Protein AF-A0A6V8DMN1-F1 (afdb_monomer)

Mean predicted aligned error: 10.66 Å

Secondary structure (DSSP, 8-state):
------SHHHHHHHHHHHHHHHHHHHHHHHTS-TTTT-S-HHHHHHHHHHHHHHHHHHHHHHTT-GGGTTHHHHHHHHHHHHHHHHHHHHHHH-HHHHHHHHHHHHHHHHHHHHHHHHHHHH-------TTPPPPPPPPTTTTHHHHHHHHHHHHHHHHHHHHHHTS--HHHHHHHHHHHHHHHHHHHHHHHHHT-

Sequence (196 aa):
MRKTDNGAHNGSKTNAKWEQFQADHEKDSLNLTPIELIENKRHLIIALPASILPLLTGIALYSDLEVLEALPVIVCLMSPLMLIGALIAMVKLGSEFSNSFVIGTFLSLPISIWEYFNQAKNGCLSFGFPGSEGCPPDPPGYHLPRVAILCFQTLILFYAYFALVDQRNWRRMYGLLYAAYFSFFVYLLAYVTGLW

Solvent-accessible surface area (backbone atoms only — not comparable to full-atom values): 10718 Å² total; per-residue (Å²): 140,85,84,85,86,71,70,70,71,58,55,58,58,50,52,55,52,51,55,49,52,50,52,53,52,51,53,57,60,68,71,52,53,75,73,70,67,43,90,62,58,75,58,47,71,52,40,50,60,51,30,48,45,47,55,53,34,50,51,28,72,71,66,71,38,75,94,44,67,62,40,64,56,51,54,60,67,44,44,65,60,53,49,53,51,47,56,54,40,37,73,75,54,33,65,53,14,41,53,34,20,52,51,46,28,58,70,38,45,66,47,20,54,51,30,19,57,47,21,60,74,70,50,71,87,65,87,78,56,93,86,60,82,67,63,76,82,79,59,93,69,69,62,48,43,61,53,50,50,46,53,49,44,53,50,37,53,50,50,21,51,45,28,37,70,74,66,63,32,50,46,35,17,50,12,24,32,52,10,40,31,52,28,42,51,51,30,51,50,24,42,57,61,16,60,108

pLDDT: mean 82.15, std 13.84, range [41.62, 97.38]

Radius of gyration: 25.23 Å; Cα contacts (8 Å, |Δi|>4): 176; chains: 1; bounding box: 95×32×69 Å

Foldseek 3Di:
DDDDPPPPPVVVVVVVVVVVVVVVVVVVVLPDDLQNLDPDCVLVVPLVVLLVLLLVQLVCVVVVPPVCVCSLVVLVVCVVVLVVSLVVLCVVLHPLLVVLQVVLLVVLVVLLLVLLQLLLVQNDDDPPPPPDPDRDDGDPCSCVSSVVLSVSSVVLQVVLVCCSPPVSNPSNSSSSSSSSSNSSNSSSVSNVNSND

Structure (mmCIF, N/CA/C/O backbone):
data_AF-A0A6V8DMN1-F1
#
_entry.id   AF-A0A6V8DMN1-F1
#
loop_
_atom_site.group_PDB
_atom_site.id
_atom_site.type_symbol
_atom_site.label_atom_id
_atom_site.label_alt_id
_atom_site.label_comp_id
_atom_site.label_asym_id
_atom_site.label_entity_id
_atom_site.label_seq_id
_atom_site.pdbx_PDB_ins_code
_atom_site.Cartn_x
_atom_site.Cartn_y
_atom_site.Cartn_z
_atom_site.occupancy
_atom_site.B_iso_or_equiv
_atom_site.auth_seq_id
_atom_site.auth_comp_id
_atom_site.auth_asym_id
_atom_site.auth_atom_id
_atom_site.pdbx_PDB_model_num
ATOM 1 N N . MET A 1 1 ? -64.704 6.288 46.086 1.00 42.47 1 MET A N 1
ATOM 2 C CA . MET A 1 1 ? -63.697 5.662 45.200 1.00 42.47 1 MET A CA 1
ATOM 3 C C . MET A 1 1 ? -62.932 6.772 44.481 1.00 42.47 1 MET A C 1
ATOM 5 O O . MET A 1 1 ? -63.514 7.413 43.619 1.00 42.47 1 MET A O 1
ATOM 9 N N . ARG A 1 2 ? -61.685 7.074 44.876 1.00 41.62 2 ARG A N 1
ATOM 10 C CA . ARG A 1 2 ? -60.804 8.027 44.167 1.00 41.62 2 ARG A CA 1
ATOM 11 C C . ARG A 1 2 ? -59.822 7.219 43.318 1.00 41.62 2 ARG A C 1
ATOM 13 O O . ARG A 1 2 ? -59.046 6.452 43.879 1.00 41.62 2 ARG A O 1
ATOM 20 N N . LYS A 1 3 ? -59.901 7.361 41.993 1.00 46.31 3 LYS A N 1
ATOM 21 C CA . LYS A 1 3 ? -58.920 6.828 41.038 1.00 46.31 3 LYS A CA 1
ATOM 22 C C . LYS A 1 3 ? -57.679 7.724 41.039 1.00 46.31 3 LYS A C 1
ATOM 24 O O . LYS A 1 3 ? -57.793 8.944 41.050 1.00 46.31 3 LYS A O 1
ATOM 29 N N . THR A 1 4 ? -56.513 7.095 41.080 1.00 47.78 4 THR A N 1
ATOM 30 C CA . THR A 1 4 ? -55.185 7.708 41.007 1.00 47.78 4 THR A CA 1
ATOM 31 C C . THR A 1 4 ? -54.776 7.932 39.547 1.00 47.78 4 THR A C 1
ATOM 33 O O . THR A 1 4 ? -54.479 6.960 38.858 1.00 47.78 4 THR A O 1
ATOM 36 N N . ASP A 1 5 ? -54.684 9.193 39.112 1.00 48.69 5 ASP A N 1
ATOM 37 C CA . ASP A 1 5 ? -54.199 9.621 37.782 1.00 48.69 5 ASP A CA 1
ATOM 38 C C . ASP A 1 5 ? -52.716 10.055 37.810 1.00 48.69 5 ASP A C 1
ATOM 40 O O . ASP A 1 5 ? -52.316 11.043 37.202 1.00 48.69 5 ASP A O 1
ATOM 44 N N . ASN A 1 6 ? -51.857 9.322 38.526 1.00 49.53 6 ASN A N 1
ATOM 45 C CA . ASN A 1 6 ? -50.445 9.711 38.698 1.00 49.53 6 ASN A CA 1
ATOM 46 C C . ASN A 1 6 ? -49.462 8.990 37.750 1.00 49.53 6 ASN A C 1
ATOM 48 O O . ASN A 1 6 ? -48.258 9.219 37.831 1.00 49.53 6 ASN A O 1
ATOM 52 N N . GLY A 1 7 ? -49.941 8.129 36.844 1.00 49.41 7 GLY A N 1
ATOM 53 C CA . GLY A 1 7 ? -49.077 7.306 35.980 1.00 49.41 7 GLY A CA 1
ATOM 54 C C . GLY A 1 7 ? -48.527 8.012 34.732 1.00 49.41 7 GLY A C 1
ATOM 55 O O . GLY A 1 7 ? -47.398 7.751 34.327 1.00 49.41 7 GLY A O 1
ATOM 56 N N . ALA A 1 8 ? -49.285 8.932 34.128 1.00 49.88 8 ALA A N 1
ATOM 57 C CA . ALA A 1 8 ? -48.939 9.499 32.818 1.00 49.88 8 ALA A CA 1
ATOM 58 C C . ALA A 1 8 ? -47.890 10.627 32.879 1.00 49.88 8 ALA A C 1
ATOM 60 O O . ALA A 1 8 ? -47.146 10.844 31.924 1.00 49.88 8 ALA A O 1
ATOM 61 N N . HIS A 1 9 ? -47.782 11.337 34.008 1.00 48.50 9 HIS A N 1
ATOM 62 C CA . HIS A 1 9 ? -46.941 12.536 34.086 1.00 48.50 9 HIS A CA 1
ATOM 63 C C . HIS A 1 9 ? -45.442 12.232 34.293 1.00 48.50 9 HIS A C 1
ATOM 65 O O . HIS A 1 9 ? -44.592 13.035 33.905 1.00 48.50 9 HIS A O 1
ATOM 71 N N . ASN A 1 10 ? -45.102 11.057 34.838 1.00 51.31 10 ASN A N 1
ATOM 72 C CA . ASN A 1 10 ? -43.711 10.646 35.084 1.00 51.31 10 ASN A CA 1
ATOM 73 C C . ASN A 1 10 ? -43.008 10.043 33.851 1.00 51.31 10 ASN A C 1
ATOM 75 O O . ASN A 1 10 ? -41.785 10.152 33.744 1.00 51.31 10 ASN A O 1
ATOM 79 N N . GLY A 1 11 ? -43.750 9.464 32.899 1.00 54.34 11 GLY A N 1
ATOM 80 C CA . GLY A 1 11 ? -43.183 8.935 31.646 1.00 54.34 11 GLY A CA 1
ATOM 81 C C . GLY A 1 11 ? -42.696 10.033 30.690 1.00 54.34 11 GLY A C 1
ATOM 82 O O . GLY A 1 11 ? -41.649 9.910 30.066 1.00 54.34 11 GLY A O 1
ATOM 83 N N . SER A 1 12 ? -43.404 11.166 30.642 1.00 56.72 12 SER A N 1
ATOM 84 C CA . SER A 1 12 ? -43.030 12.308 29.792 1.00 56.72 12 SER A CA 1
ATOM 85 C C . SER A 1 12 ? -41.726 12.986 30.244 1.00 56.72 12 SER A C 1
ATOM 87 O O . SER A 1 12 ? -40.879 13.304 29.413 1.00 56.72 12 SER A O 1
ATOM 89 N N . LYS A 1 13 ? -41.515 13.154 31.558 1.00 59.16 13 LYS A N 1
ATOM 90 C CA . LYS A 1 13 ? -40.292 13.778 32.099 1.00 59.16 13 LYS A CA 1
ATOM 91 C C . LYS A 1 13 ? -39.054 12.891 31.985 1.00 59.16 13 LYS A C 1
ATOM 93 O O . LYS A 1 13 ? -37.946 13.407 31.880 1.00 59.16 13 LYS A O 1
ATOM 98 N N . THR A 1 14 ? -39.227 11.574 32.037 1.00 63.56 14 THR A N 1
ATOM 99 C CA . THR A 1 14 ? -38.116 10.627 31.888 1.00 63.56 14 THR A CA 1
ATOM 100 C C . THR A 1 14 ? -37.675 10.529 30.433 1.00 63.56 14 THR A C 1
ATOM 102 O O . THR A 1 14 ? -36.479 10.623 30.184 1.00 63.56 14 THR A O 1
ATOM 105 N N . ASN A 1 15 ? -38.608 10.475 29.477 1.00 67.44 15 ASN A N 1
ATOM 106 C CA . ASN A 1 15 ? -38.277 10.487 28.047 1.00 67.44 15 ASN A CA 1
ATOM 107 C C . ASN A 1 15 ? -37.589 11.788 27.612 1.00 67.44 15 ASN A C 1
ATOM 109 O O . ASN A 1 15 ? -36.537 11.723 26.990 1.00 67.44 15 ASN A O 1
ATOM 113 N N . ALA A 1 16 ? -38.088 12.952 28.040 1.00 71.94 16 ALA A N 1
ATOM 114 C CA . ALA A 1 16 ? -37.445 14.233 27.729 1.00 71.94 16 ALA A CA 1
ATOM 115 C C . ALA A 1 16 ? -36.015 14.328 28.296 1.00 71.94 16 ALA A C 1
ATOM 117 O O . ALA A 1 16 ? -35.120 14.879 27.664 1.00 71.94 16 ALA A O 1
ATOM 118 N N . LYS A 1 17 ? -35.771 13.748 29.479 1.00 77.38 17 LYS A N 1
ATOM 119 C CA . LYS A 1 17 ? -34.431 13.699 30.081 1.00 77.38 17 LYS A CA 1
ATOM 120 C C . LYS A 1 17 ? -33.486 12.762 29.318 1.00 77.38 17 LYS A C 1
ATOM 122 O O . LYS A 1 17 ? -32.301 13.064 29.224 1.00 77.38 17 LYS A O 1
ATOM 127 N N . TRP A 1 18 ? -33.993 11.651 28.783 1.00 70.00 18 TRP A N 1
ATOM 128 C CA . TRP A 1 18 ? -33.216 10.736 27.940 1.00 70.00 18 TRP A CA 1
ATOM 129 C C . TRP A 1 18 ? -32.886 11.344 26.577 1.00 70.00 18 TRP A C 1
ATOM 131 O O . TRP A 1 18 ? -31.739 11.255 26.151 1.00 70.00 18 TRP A O 1
ATOM 141 N N . GLU A 1 19 ? -33.847 12.007 25.938 1.00 78.19 19 GLU A N 1
ATOM 142 C CA . GLU A 1 19 ? -33.638 12.721 24.671 1.00 78.19 19 GLU A CA 1
ATOM 143 C C . GLU A 1 19 ? -32.621 13.853 24.834 1.00 78.19 19 GLU A C 1
ATOM 145 O O . GLU A 1 19 ? -31.726 14.016 24.009 1.00 78.19 19 GLU A O 1
ATOM 150 N N . GLN A 1 20 ? -32.695 14.593 25.941 1.00 76.38 20 GLN A N 1
ATOM 151 C CA . GLN A 1 20 ? -31.746 15.661 26.231 1.00 76.38 20 GLN A CA 1
ATOM 152 C C . GLN A 1 20 ? -30.347 15.122 26.557 1.00 76.38 20 GLN A C 1
ATOM 154 O O . GLN A 1 20 ? -29.359 15.666 26.080 1.00 76.38 20 GLN A O 1
ATOM 159 N N . PHE A 1 21 ? -30.249 13.998 27.275 1.00 74.19 21 PHE A N 1
ATOM 160 C CA . PHE A 1 21 ? -28.972 13.322 27.512 1.00 74.19 21 PHE A CA 1
ATOM 161 C C . PHE A 1 21 ? -28.344 12.792 26.215 1.00 74.19 21 PHE A C 1
ATOM 163 O O . PHE A 1 21 ? -27.132 12.881 26.050 1.00 74.19 21 PHE A O 1
ATOM 170 N N . GLN A 1 22 ? -29.151 12.273 25.282 1.00 76.12 22 GLN A N 1
ATOM 171 C CA . GLN A 1 22 ? -28.685 11.858 23.954 1.00 76.12 22 GLN A CA 1
ATOM 172 C C . GLN A 1 22 ? -28.208 13.051 23.124 1.00 76.12 22 GLN A C 1
ATOM 174 O O . GLN A 1 22 ? -27.121 12.982 22.557 1.00 76.12 22 GLN A O 1
ATOM 179 N N . ALA A 1 23 ? -28.967 14.149 23.109 1.00 71.44 23 ALA A N 1
ATOM 180 C CA . ALA A 1 23 ? -28.602 15.363 22.387 1.00 71.44 23 ALA A CA 1
ATOM 181 C C . ALA A 1 23 ? -27.314 15.996 22.933 1.00 71.44 23 ALA A C 1
ATOM 183 O O . ALA A 1 23 ? -26.457 16.405 22.153 1.00 71.44 23 ALA A O 1
ATOM 184 N N . ASP A 1 24 ? -27.141 16.036 24.256 1.00 68.56 24 ASP A N 1
ATOM 185 C CA . ASP A 1 24 ? -25.932 16.569 24.888 1.00 68.56 24 ASP A CA 1
ATOM 186 C C . ASP A 1 24 ? -24.715 15.666 24.610 1.00 68.56 24 ASP A C 1
ATOM 188 O O . ASP A 1 24 ? -23.653 16.169 24.244 1.00 68.56 24 ASP A O 1
ATOM 192 N N . HIS A 1 25 ? -24.875 14.336 24.655 1.00 64.88 25 HIS A N 1
ATOM 193 C CA . HIS A 1 25 ? -23.814 13.395 24.266 1.00 64.88 25 HIS A CA 1
ATOM 194 C C . HIS A 1 25 ? -23.437 13.499 22.783 1.00 64.88 25 HIS A C 1
ATOM 196 O O . HIS A 1 25 ? -22.262 13.391 22.429 1.00 64.88 25 HIS A O 1
ATOM 202 N N . GLU A 1 26 ? -24.422 13.692 21.908 1.00 65.44 26 GLU A N 1
ATOM 203 C CA . GLU A 1 26 ? -24.210 13.866 20.474 1.00 65.44 26 GLU A CA 1
ATOM 204 C C . GLU A 1 26 ? -23.456 15.173 20.197 1.00 65.44 26 GLU A C 1
ATOM 206 O O . GLU A 1 26 ? -22.491 15.178 19.430 1.00 65.44 26 GLU A O 1
ATOM 211 N N . LYS A 1 27 ? -23.812 16.253 20.901 1.00 60.03 27 LYS A N 1
ATOM 212 C CA . LYS A 1 27 ? -23.173 17.570 20.790 1.00 60.03 27 LYS A CA 1
ATOM 213 C C . LYS A 1 27 ? -21.738 17.579 21.315 1.00 60.03 27 LYS A C 1
ATOM 215 O O . LYS A 1 27 ? -20.861 18.127 20.648 1.00 60.03 27 LYS A O 1
ATOM 220 N N . ASP A 1 28 ? -21.484 16.924 22.446 1.00 59.47 28 ASP A N 1
ATOM 221 C CA . ASP A 1 28 ? -20.127 16.743 22.970 1.00 59.47 28 ASP A CA 1
ATOM 222 C C . ASP A 1 28 ? -19.290 15.896 22.014 1.00 59.47 28 ASP A C 1
ATOM 224 O O . ASP A 1 28 ? -18.152 16.243 21.708 1.00 59.47 28 ASP A O 1
ATOM 228 N N . SER A 1 29 ? -19.878 14.848 21.430 1.00 56.88 29 SER A N 1
ATOM 229 C CA . SER A 1 29 ? -19.203 14.053 20.410 1.00 56.88 29 SER A CA 1
ATOM 230 C C . SER A 1 29 ? -18.908 14.852 19.128 1.00 56.88 29 SER A C 1
ATOM 232 O O . SER A 1 29 ? -17.944 14.536 18.429 1.00 56.88 29 SER A O 1
ATOM 234 N N . LEU A 1 30 ? -19.697 15.879 18.791 1.00 60.91 30 LEU A N 1
ATOM 235 C CA . LEU A 1 30 ? -19.514 16.708 17.592 1.00 60.91 30 LEU A CA 1
ATOM 236 C C . LEU A 1 30 ? -18.303 17.647 17.674 1.00 60.91 30 LEU A C 1
ATOM 238 O O . LEU A 1 30 ? -17.745 17.997 16.638 1.00 60.91 30 LEU A O 1
ATOM 242 N N . ASN A 1 31 ? -17.888 18.014 18.887 1.00 62.97 31 ASN A N 1
ATOM 243 C CA . ASN A 1 31 ? -16.775 18.933 19.124 1.00 62.97 31 ASN A CA 1
ATOM 244 C C . ASN A 1 31 ? -15.418 18.234 19.298 1.00 62.97 31 ASN A C 1
ATOM 246 O O . ASN A 1 31 ? -14.400 18.919 19.405 1.00 62.97 31 ASN A O 1
ATOM 250 N N . LEU A 1 32 ? -15.379 16.896 19.326 1.00 63.31 32 LEU A N 1
ATOM 251 C CA . LEU A 1 32 ? -14.118 16.158 19.398 1.00 63.31 32 LEU A CA 1
ATOM 252 C C . LEU A 1 32 ? -13.344 16.278 18.085 1.00 63.31 32 LEU A C 1
ATOM 254 O O . LEU A 1 32 ? -13.874 16.070 16.992 1.00 63.31 32 LEU A O 1
ATOM 258 N N . THR A 1 33 ? -12.045 16.534 18.201 1.00 71.06 33 THR A N 1
ATOM 259 C CA . THR A 1 33 ? -11.138 16.458 17.057 1.00 71.06 33 THR A CA 1
ATOM 260 C C . THR A 1 33 ? -11.060 15.012 16.536 1.00 71.06 33 THR A C 1
ATOM 262 O O . THR A 1 33 ? -11.202 14.062 17.313 1.00 71.06 33 THR A O 1
ATOM 265 N N . PRO A 1 34 ? -10.770 14.782 15.239 1.00 65.62 34 PRO A N 1
ATOM 266 C CA . PRO A 1 34 ? -10.708 13.429 14.667 1.00 65.62 34 PRO A CA 1
ATOM 267 C C . PRO A 1 34 ? -9.752 12.476 15.406 1.00 65.62 34 PRO A C 1
ATOM 269 O O . PRO A 1 34 ? -9.952 11.265 15.419 1.00 65.62 34 PRO A O 1
ATOM 272 N N . ILE A 1 35 ? -8.717 13.022 16.052 1.00 67.12 35 ILE A N 1
ATOM 273 C CA . ILE A 1 35 ? -7.723 12.272 16.834 1.00 67.12 35 ILE A CA 1
ATOM 274 C C . ILE A 1 35 ? -8.289 11.816 18.189 1.00 67.12 35 ILE A C 1
ATOM 276 O O . ILE A 1 35 ? -7.878 10.781 18.719 1.00 67.12 35 ILE A O 1
ATOM 280 N N . GLU A 1 36 ? -9.220 12.570 18.769 1.00 71.44 36 GLU A N 1
ATOM 281 C CA . GLU A 1 36 ? -9.871 12.236 20.040 1.00 71.44 36 GLU A CA 1
ATOM 282 C C . GLU A 1 36 ? -10.935 11.152 19.874 1.00 71.44 36 GLU A C 1
ATOM 284 O O . GLU A 1 36 ? -11.216 10.426 20.823 1.00 71.44 36 GLU A O 1
ATOM 289 N N . LEU A 1 37 ? -11.443 10.969 18.653 1.00 67.19 37 LEU A N 1
ATOM 290 C CA . LEU A 1 37 ? -12.353 9.881 18.299 1.00 67.19 37 LEU A CA 1
ATOM 291 C C . LEU A 1 37 ? -11.706 8.483 18.355 1.00 67.19 37 LEU A C 1
ATOM 293 O O . LEU A 1 37 ? -12.397 7.465 18.293 1.00 67.19 37 LEU A O 1
ATOM 297 N N . ILE A 1 38 ? -10.374 8.418 18.427 1.00 72.31 38 ILE A N 1
ATOM 298 C CA . ILE A 1 38 ? -9.608 7.173 18.366 1.00 72.31 38 ILE A CA 1
ATOM 299 C C . ILE A 1 38 ? -9.406 6.633 19.781 1.00 72.31 38 ILE A C 1
ATOM 301 O O . ILE A 1 38 ? -8.538 7.091 20.526 1.00 72.31 38 ILE A O 1
ATOM 305 N N . GLU A 1 39 ? -10.161 5.587 20.114 1.00 69.50 39 GLU A N 1
ATOM 306 C CA . GLU A 1 39 ? -10.117 4.937 21.429 1.00 69.50 39 GLU A CA 1
ATOM 307 C C . GLU A 1 39 ? -8.732 4.336 21.738 1.00 69.50 39 GLU A C 1
ATOM 309 O O . GLU A 1 39 ? -8.243 4.393 22.864 1.00 69.50 39 GLU A O 1
ATOM 314 N N . ASN A 1 40 ? -8.042 3.803 20.722 1.00 70.56 40 ASN A N 1
ATOM 315 C CA . ASN A 1 40 ? -6.751 3.140 20.895 1.00 70.56 40 ASN A CA 1
ATOM 316 C C . ASN A 1 40 ? -5.644 3.785 20.053 1.00 70.56 40 ASN A C 1
ATOM 318 O O . ASN A 1 40 ? -5.292 3.298 18.978 1.00 70.56 40 ASN A O 1
ATOM 322 N N . LYS A 1 41 ? -5.059 4.872 20.566 1.00 77.25 41 LYS A N 1
ATOM 323 C CA . LYS A 1 41 ? -4.012 5.658 19.883 1.00 77.25 41 LYS A CA 1
ATOM 324 C C . LYS A 1 41 ? -2.715 4.879 19.611 1.00 77.25 41 LYS A C 1
ATOM 326 O O . LYS A 1 41 ? -1.980 5.227 18.694 1.00 77.25 41 LYS A O 1
ATOM 331 N N . ARG A 1 42 ? -2.430 3.798 20.356 1.00 71.25 42 ARG A N 1
ATOM 332 C CA . ARG A 1 42 ? -1.201 2.995 20.173 1.00 71.25 42 ARG A CA 1
ATOM 333 C C . ARG A 1 42 ? -1.112 2.346 18.793 1.00 71.25 42 ARG A C 1
ATOM 335 O O . ARG A 1 42 ? -0.025 2.273 18.235 1.00 71.25 42 ARG A O 1
ATOM 342 N N . HIS A 1 43 ? -2.238 1.894 18.243 1.00 68.25 43 HIS A N 1
ATOM 343 C CA . HIS A 1 43 ? -2.249 1.251 16.927 1.00 68.25 43 HIS A CA 1
ATOM 344 C C . HIS A 1 43 ? -2.079 2.282 15.801 1.00 68.25 43 HIS A C 1
ATOM 346 O O . HIS A 1 43 ? -1.517 1.952 14.762 1.00 68.25 43 HIS A O 1
ATOM 352 N N . LEU A 1 44 ? -2.476 3.541 16.029 1.00 75.38 44 LEU A N 1
ATOM 353 C CA . LEU A 1 44 ? -2.327 4.649 15.079 1.00 75.38 44 LEU A CA 1
ATOM 354 C C . LEU A 1 44 ? -0.867 5.018 14.852 1.00 75.38 44 LEU A C 1
ATOM 356 O O . LEU A 1 44 ? -0.467 5.239 13.715 1.00 75.38 44 LEU A O 1
ATOM 360 N N . ILE A 1 45 ? -0.076 5.039 15.928 1.00 75.94 45 ILE A N 1
ATOM 361 C CA . ILE A 1 45 ? 1.348 5.401 15.888 1.00 75.94 45 ILE A CA 1
ATOM 362 C C . ILE A 1 45 ? 2.130 4.470 14.954 1.00 75.94 45 ILE A C 1
ATOM 364 O O . ILE A 1 45 ? 3.100 4.898 14.343 1.00 75.94 45 ILE A O 1
ATOM 368 N N . ILE A 1 46 ? 1.699 3.214 14.822 1.00 75.62 46 ILE A N 1
ATOM 369 C CA . ILE A 1 46 ? 2.353 2.227 13.958 1.00 75.62 46 ILE A CA 1
ATOM 370 C C . ILE A 1 46 ? 1.674 2.176 12.587 1.00 75.62 46 ILE A C 1
ATOM 372 O O . ILE A 1 46 ? 2.354 2.239 11.568 1.00 75.62 46 ILE A O 1
ATOM 376 N N . ALA A 1 47 ? 0.341 2.103 12.545 1.00 78.00 47 ALA A N 1
ATOM 377 C CA . ALA A 1 47 ? -0.396 1.915 11.298 1.00 78.00 47 ALA A CA 1
ATOM 378 C C . ALA A 1 47 ? -0.301 3.124 10.361 1.00 78.00 47 ALA A C 1
ATOM 380 O O . ALA A 1 47 ? -0.215 2.938 9.151 1.00 78.00 47 ALA A O 1
ATOM 381 N N . LEU A 1 48 ? -0.290 4.351 10.892 1.00 83.06 48 LEU A N 1
ATOM 382 C CA . LEU A 1 48 ? -0.286 5.553 10.061 1.00 83.06 48 LEU A CA 1
ATOM 383 C C . LEU A 1 48 ? 1.056 5.738 9.325 1.00 83.06 48 LEU A C 1
ATOM 385 O O . LEU A 1 48 ? 1.026 5.769 8.093 1.00 83.06 48 LEU A O 1
ATOM 389 N N . PRO A 1 49 ? 2.234 5.758 9.988 1.00 82.19 49 PRO A N 1
ATOM 390 C CA . PRO A 1 49 ? 3.508 5.839 9.270 1.00 82.19 49 PRO A CA 1
ATOM 391 C C . PRO A 1 49 ? 3.726 4.633 8.358 1.00 82.19 49 PRO A C 1
ATOM 393 O O . PRO A 1 49 ? 4.175 4.797 7.226 1.00 82.19 49 PRO A O 1
ATOM 396 N N . ALA A 1 50 ? 3.339 3.434 8.814 1.00 81.50 50 ALA A N 1
ATOM 397 C CA . ALA A 1 50 ? 3.437 2.232 7.999 1.00 81.50 50 ALA A CA 1
ATOM 398 C C . ALA A 1 50 ? 2.565 2.313 6.742 1.00 81.50 50 ALA A C 1
ATOM 400 O O . ALA A 1 50 ? 2.982 1.809 5.718 1.00 81.50 50 ALA A O 1
ATOM 401 N N . SER A 1 51 ? 1.400 2.965 6.774 1.00 83.50 51 SER A N 1
ATOM 402 C CA . SER A 1 51 ? 0.543 3.136 5.589 1.00 83.50 51 SER A CA 1
ATOM 403 C C . SER A 1 51 ? 1.016 4.236 4.627 1.00 83.50 51 SER A C 1
ATOM 405 O O . SER A 1 51 ? 0.780 4.138 3.426 1.00 83.50 51 SER A O 1
ATOM 407 N N . ILE A 1 52 ? 1.733 5.251 5.125 1.00 88.94 52 ILE A N 1
ATOM 408 C CA . ILE A 1 52 ? 2.334 6.317 4.303 1.00 88.94 52 ILE A CA 1
ATOM 409 C C . ILE A 1 52 ? 3.596 5.814 3.592 1.00 88.94 52 ILE A C 1
ATOM 411 O O . ILE A 1 52 ? 3.865 6.208 2.458 1.00 88.94 52 ILE A O 1
ATOM 415 N N . LEU A 1 53 ? 4.352 4.921 4.233 1.00 90.38 53 LEU A N 1
ATOM 416 C CA . LEU A 1 53 ? 5.572 4.337 3.681 1.00 90.38 53 LEU A CA 1
ATOM 417 C C . LEU A 1 53 ? 5.374 3.738 2.263 1.00 90.38 53 LEU A C 1
ATOM 419 O O . LEU A 1 53 ? 6.107 4.150 1.373 1.00 90.38 53 LEU A O 1
ATOM 423 N N . PRO A 1 54 ? 4.372 2.876 1.989 1.00 88.62 54 PRO A N 1
ATOM 424 C CA . PRO A 1 54 ? 3.974 2.437 0.651 1.00 88.62 54 PRO A CA 1
ATOM 425 C C . PRO A 1 54 ? 3.841 3.538 -0.399 1.00 88.62 54 PRO A C 1
ATOM 427 O O . PRO A 1 54 ? 4.297 3.374 -1.527 1.00 88.62 54 PRO A O 1
ATOM 430 N N . LEU A 1 55 ? 3.215 4.661 -0.037 1.00 90.38 55 LEU A N 1
ATOM 431 C CA . LEU A 1 55 ? 3.011 5.780 -0.950 1.00 90.38 55 LEU A CA 1
ATOM 432 C C . LEU A 1 55 ? 4.353 6.429 -1.304 1.00 90.38 55 LEU A C 1
ATOM 434 O O . LEU A 1 55 ? 4.629 6.669 -2.477 1.00 90.38 55 LEU A O 1
ATOM 438 N N . LEU A 1 56 ? 5.207 6.653 -0.300 1.00 89.94 56 LEU A N 1
ATOM 439 C CA . LEU A 1 56 ? 6.560 7.173 -0.507 1.00 89.94 56 LEU A CA 1
ATOM 440 C C . LEU A 1 56 ? 7.400 6.218 -1.359 1.00 89.94 56 LEU A C 1
ATOM 442 O O . LEU A 1 56 ? 8.084 6.668 -2.273 1.00 89.94 56 LEU A O 1
ATOM 446 N N . THR A 1 57 ? 7.302 4.909 -1.113 1.00 87.88 57 THR A N 1
ATOM 447 C CA . THR A 1 57 ? 7.996 3.890 -1.906 1.00 87.88 57 THR A CA 1
ATOM 448 C C . THR A 1 57 ? 7.516 3.889 -3.353 1.00 87.88 57 THR A C 1
ATOM 450 O O . THR A 1 57 ? 8.334 3.840 -4.264 1.00 87.88 57 THR A O 1
ATOM 453 N N . GLY A 1 58 ? 6.206 3.985 -3.595 1.00 85.81 58 GLY A N 1
ATOM 454 C CA . GLY A 1 58 ? 5.665 4.061 -4.952 1.00 85.81 58 GLY A CA 1
ATOM 455 C C . GLY A 1 58 ? 6.128 5.312 -5.708 1.00 85.81 58 GLY A C 1
ATOM 456 O O . GLY A 1 58 ? 6.450 5.222 -6.889 1.00 85.81 58 GLY A O 1
ATOM 457 N N . ILE A 1 59 ? 6.208 6.464 -5.029 1.00 86.88 59 ILE A N 1
ATOM 458 C CA . ILE A 1 59 ? 6.728 7.711 -5.614 1.00 86.88 59 ILE A CA 1
ATOM 459 C C . ILE A 1 59 ? 8.221 7.570 -5.921 1.00 86.88 59 ILE A C 1
ATOM 461 O O . ILE A 1 59 ? 8.658 7.946 -7.004 1.00 86.88 59 ILE A O 1
ATOM 465 N N . ALA A 1 60 ? 8.996 6.995 -4.999 1.00 86.12 60 ALA A N 1
ATOM 466 C CA . ALA A 1 60 ? 10.421 6.749 -5.196 1.00 86.12 60 ALA A CA 1
ATOM 467 C C . ALA A 1 60 ? 10.688 5.842 -6.406 1.00 86.12 60 ALA A C 1
ATOM 469 O O . ALA A 1 60 ? 11.534 6.173 -7.228 1.00 86.12 60 ALA A O 1
ATOM 470 N N . LEU A 1 61 ? 9.915 4.756 -6.544 1.00 81.50 61 LEU A N 1
ATOM 471 C CA . LEU A 1 61 ? 9.982 3.842 -7.689 1.00 81.50 61 LEU A CA 1
ATOM 472 C C . LEU A 1 61 ? 9.534 4.492 -9.003 1.00 81.50 61 LEU A C 1
ATOM 474 O O . LEU A 1 61 ? 9.887 4.006 -10.068 1.00 81.50 61 LEU A O 1
ATOM 478 N N . TYR A 1 62 ? 8.691 5.523 -8.968 1.00 82.88 62 TYR A N 1
ATOM 479 C CA . TYR A 1 62 ? 8.265 6.228 -10.178 1.00 82.88 62 TYR A CA 1
ATOM 480 C C . TYR A 1 62 ? 9.290 7.274 -10.632 1.00 82.88 62 TYR A C 1
ATOM 482 O O . TYR A 1 62 ? 9.482 7.457 -11.827 1.00 82.88 62 TYR A O 1
ATOM 490 N N . SER A 1 63 ? 9.920 7.963 -9.682 1.00 79.31 63 SER A N 1
ATOM 491 C CA . SER A 1 63 ? 10.819 9.089 -9.952 1.00 79.31 63 SER A CA 1
ATOM 492 C C . SER A 1 63 ? 12.303 8.710 -10.019 1.00 79.31 63 SER A C 1
ATOM 494 O O . SER A 1 63 ? 13.127 9.620 -10.069 1.00 79.31 63 SER A O 1
ATOM 496 N N . ASP A 1 64 ? 12.642 7.417 -9.946 1.00 71.62 64 ASP A N 1
ATOM 497 C CA . ASP A 1 64 ? 14.018 6.891 -9.906 1.00 71.62 64 ASP A CA 1
ATOM 498 C C . ASP A 1 64 ? 14.928 7.659 -8.926 1.00 71.62 64 ASP A C 1
ATOM 500 O O . ASP A 1 64 ? 16.065 8.030 -9.213 1.00 71.62 64 ASP A O 1
ATOM 504 N N . LEU A 1 65 ? 14.391 7.955 -7.738 1.00 75.12 65 LEU A N 1
ATOM 505 C CA . LEU A 1 65 ? 15.110 8.701 -6.707 1.00 75.12 65 LEU A CA 1
ATOM 506 C C . LEU A 1 65 ? 16.097 7.779 -5.980 1.00 75.12 65 LEU A C 1
ATOM 508 O O . LEU A 1 65 ? 15.706 7.078 -5.045 1.00 75.12 65 LEU A O 1
ATOM 512 N N . GLU A 1 66 ? 17.381 7.862 -6.338 1.00 72.06 66 GLU A N 1
ATOM 513 C CA . GLU A 1 66 ? 18.487 7.087 -5.732 1.00 72.06 66 GLU A CA 1
ATOM 514 C C . GLU A 1 66 ? 18.502 7.158 -4.188 1.00 72.06 66 GLU A C 1
ATOM 516 O O . GLU A 1 66 ? 18.760 6.180 -3.489 1.00 72.06 66 GLU A O 1
ATOM 521 N N . VAL A 1 67 ? 18.138 8.311 -3.612 1.00 67.06 67 VAL A N 1
ATOM 522 C CA . VAL A 1 67 ? 18.114 8.540 -2.149 1.00 67.06 67 VAL A CA 1
ATOM 523 C C . VAL A 1 67 ? 17.090 7.646 -1.423 1.00 67.06 67 VAL A C 1
ATOM 525 O O . VAL A 1 67 ? 17.163 7.467 -0.207 1.00 67.06 67 VAL A O 1
ATOM 528 N N . LEU A 1 68 ? 16.120 7.082 -2.146 1.00 72.25 68 LEU A N 1
ATOM 529 C CA . LEU A 1 68 ? 14.995 6.321 -1.600 1.00 72.25 68 LEU A CA 1
ATOM 530 C C . LEU A 1 68 ? 15.022 4.835 -2.004 1.00 72.25 68 LEU A C 1
ATOM 532 O O . LEU A 1 68 ? 14.065 4.113 -1.719 1.00 72.25 68 LEU A O 1
ATOM 536 N N . GLU A 1 69 ? 16.131 4.346 -2.572 1.00 73.06 69 GLU A N 1
ATOM 537 C CA . GLU A 1 69 ? 16.324 2.937 -2.964 1.00 73.06 69 GLU A CA 1
ATOM 538 C C . GLU A 1 69 ? 16.150 1.938 -1.811 1.00 73.06 69 GLU A C 1
ATOM 540 O O . GLU A 1 69 ? 15.784 0.783 -2.023 1.00 73.06 69 GLU A O 1
ATOM 545 N N . ALA A 1 70 ? 16.362 2.372 -0.565 1.00 82.81 70 ALA A N 1
ATOM 546 C CA . ALA A 1 70 ? 16.172 1.528 0.612 1.00 82.81 70 ALA A CA 1
ATOM 547 C C . ALA A 1 70 ? 14.691 1.333 1.000 1.00 82.81 70 ALA A C 1
ATOM 549 O O . ALA A 1 70 ? 14.374 0.412 1.758 1.00 82.81 70 ALA A O 1
ATOM 550 N N . LEU A 1 71 ? 13.763 2.169 0.512 1.00 87.81 71 LEU A N 1
ATOM 551 C CA . LEU A 1 71 ? 12.357 2.123 0.931 1.00 87.81 71 LEU A CA 1
ATOM 552 C C . LEU A 1 71 ? 11.654 0.782 0.647 1.00 87.81 71 LEU A C 1
ATOM 554 O O . LEU A 1 71 ? 10.974 0.289 1.553 1.00 87.81 71 LEU A O 1
ATOM 558 N N . PRO A 1 72 ? 11.807 0.143 -0.532 1.00 87.12 72 PRO A N 1
ATOM 559 C CA . PRO A 1 72 ? 11.253 -1.188 -0.779 1.00 87.12 72 PRO A CA 1
ATOM 560 C C . PRO A 1 72 ? 11.721 -2.228 0.244 1.00 87.12 72 PRO A C 1
ATOM 562 O O . PRO A 1 72 ? 10.923 -3.029 0.730 1.00 87.12 72 PRO A O 1
ATOM 565 N N . VAL A 1 73 ? 12.999 -2.178 0.636 1.00 87.75 73 VAL A N 1
ATOM 566 C CA . VAL A 1 73 ? 13.570 -3.086 1.641 1.00 87.75 73 VAL A CA 1
ATOM 567 C C . VAL A 1 73 ? 12.935 -2.841 3.009 1.00 87.75 73 VAL A C 1
ATOM 569 O O . VAL A 1 73 ? 12.548 -3.794 3.684 1.00 87.75 73 VAL A O 1
ATOM 572 N N . ILE A 1 74 ? 12.759 -1.577 3.4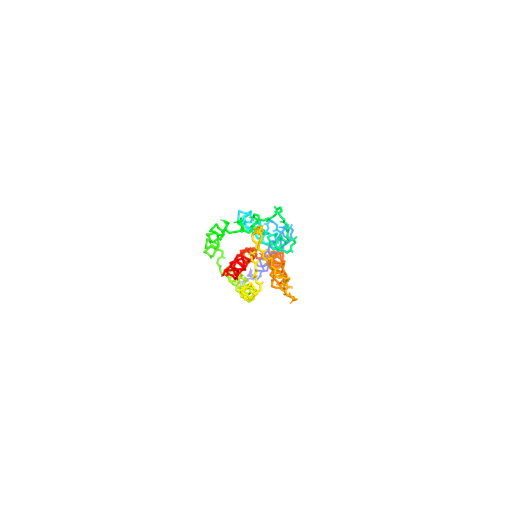03 1.00 90.25 74 ILE A N 1
ATOM 573 C CA . ILE A 1 74 ? 12.095 -1.216 4.665 1.00 90.25 74 ILE A CA 1
ATOM 574 C C . ILE A 1 74 ? 10.647 -1.720 4.673 1.00 90.25 74 ILE A C 1
ATOM 576 O O . ILE A 1 74 ? 10.213 -2.298 5.672 1.00 90.25 74 ILE A O 1
ATOM 580 N N . VAL A 1 75 ? 9.913 -1.579 3.561 1.00 90.62 75 VAL A N 1
ATOM 581 C CA . VAL A 1 75 ? 8.563 -2.150 3.426 1.00 90.62 75 VAL A CA 1
ATOM 582 C C . VAL A 1 75 ? 8.604 -3.658 3.663 1.00 90.62 75 VAL A C 1
ATOM 584 O O . VAL A 1 75 ? 7.847 -4.143 4.497 1.00 90.62 75 VAL A O 1
ATOM 587 N N . CYS A 1 76 ? 9.508 -4.401 3.025 1.00 90.69 76 CYS A N 1
ATOM 588 C CA . CYS A 1 76 ? 9.628 -5.846 3.240 1.00 90.69 76 CYS A CA 1
ATOM 589 C C . CYS A 1 76 ? 9.951 -6.209 4.699 1.00 90.69 76 CYS A C 1
ATOM 591 O O . CYS A 1 76 ? 9.332 -7.119 5.253 1.00 90.69 76 CYS A O 1
ATOM 593 N N . LEU A 1 77 ? 10.866 -5.483 5.348 1.00 91.25 77 LEU A N 1
ATOM 594 C CA . LEU A 1 77 ? 11.257 -5.724 6.743 1.00 91.25 77 LEU A CA 1
ATOM 595 C C . LEU A 1 77 ? 10.130 -5.439 7.742 1.00 91.25 77 LEU A C 1
ATOM 597 O O . LEU A 1 77 ? 10.033 -6.113 8.766 1.00 91.25 77 LEU A O 1
ATOM 601 N N . MET A 1 78 ? 9.257 -4.472 7.454 1.00 90.44 78 MET A N 1
ATOM 602 C CA . MET A 1 78 ? 8.090 -4.180 8.292 1.00 90.44 78 MET A CA 1
ATOM 603 C C . MET A 1 78 ? 6.957 -5.206 8.124 1.00 90.44 78 MET A C 1
ATOM 605 O O . MET A 1 78 ? 6.060 -5.263 8.970 1.00 90.44 78 MET A O 1
ATOM 609 N N . SER A 1 79 ? 6.995 -6.042 7.080 1.00 91.38 79 SER A N 1
ATOM 610 C CA . SER A 1 79 ? 5.874 -6.923 6.729 1.00 91.38 79 SER A CA 1
ATOM 611 C C . SER A 1 79 ? 5.507 -7.937 7.818 1.00 91.38 79 SER A C 1
ATOM 613 O O . SER A 1 79 ? 4.310 -8.081 8.083 1.00 91.38 79 SER A O 1
ATOM 615 N N . PRO A 1 80 ? 6.453 -8.563 8.557 1.00 91.56 80 PRO A N 1
ATOM 616 C CA . PRO A 1 80 ? 6.094 -9.483 9.633 1.00 91.56 80 PRO A CA 1
ATOM 617 C C . PRO A 1 80 ? 5.409 -8.758 10.796 1.00 91.56 80 PRO A C 1
ATOM 619 O O . PRO A 1 80 ? 4.448 -9.271 11.369 1.00 91.56 80 PRO A O 1
ATOM 622 N N . LEU A 1 81 ? 5.858 -7.539 11.122 1.00 90.62 81 LEU A N 1
ATOM 623 C CA . LEU A 1 81 ? 5.253 -6.719 12.175 1.00 90.62 81 LEU A CA 1
ATOM 624 C C . LEU A 1 81 ? 3.827 -6.310 11.801 1.00 90.62 81 LEU A C 1
ATOM 626 O O . LEU A 1 81 ? 2.918 -6.420 12.624 1.00 90.62 81 LEU A O 1
ATOM 630 N N . MET A 1 82 ? 3.619 -5.895 10.551 1.00 91.56 82 MET A N 1
ATOM 631 C CA . MET A 1 82 ? 2.297 -5.539 10.039 1.00 91.56 82 MET A CA 1
ATOM 632 C C . MET A 1 82 ? 1.369 -6.752 9.956 1.00 91.56 82 MET A C 1
ATOM 634 O O . MET A 1 82 ? 0.182 -6.624 10.241 1.00 91.56 82 MET A O 1
ATOM 638 N N . LEU A 1 83 ? 1.888 -7.944 9.652 1.00 92.75 83 LEU A N 1
ATOM 639 C CA . LEU A 1 83 ? 1.103 -9.179 9.661 1.00 92.75 83 LEU A CA 1
ATOM 640 C C . LEU A 1 83 ? 0.643 -9.553 11.067 1.00 92.75 83 LEU A C 1
ATOM 642 O O . LEU A 1 83 ? -0.546 -9.779 11.281 1.00 92.75 83 LEU A O 1
ATOM 646 N N . ILE A 1 84 ? 1.555 -9.556 12.040 1.00 91.88 84 ILE A N 1
ATOM 647 C CA . ILE A 1 84 ? 1.210 -9.819 13.443 1.00 91.88 84 ILE A CA 1
ATOM 648 C C . ILE A 1 84 ? 0.201 -8.774 13.941 1.00 91.88 84 ILE A C 1
ATOM 650 O O . ILE A 1 84 ? -0.801 -9.128 14.565 1.00 91.88 84 ILE A O 1
ATOM 654 N N . GLY A 1 85 ? 0.426 -7.496 13.620 1.00 90.19 85 GLY A N 1
ATOM 655 C CA . GLY A 1 85 ? -0.487 -6.403 13.943 1.00 90.19 85 GLY A CA 1
ATOM 656 C C . GLY A 1 85 ? -1.883 -6.607 13.352 1.00 90.19 85 GLY A C 1
ATOM 657 O O . GLY A 1 85 ? -2.870 -6.487 14.078 1.00 90.19 85 GLY A O 1
ATOM 658 N N . ALA A 1 86 ? -1.970 -6.993 12.076 1.00 91.25 86 A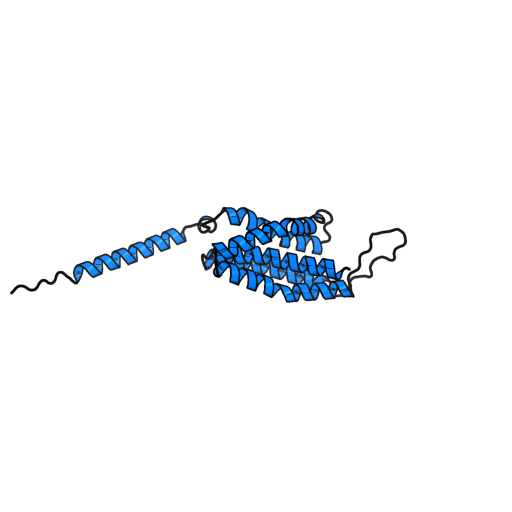LA A N 1
ATOM 659 C CA . ALA A 1 86 ? -3.231 -7.271 11.398 1.00 91.25 86 ALA A CA 1
ATOM 660 C C . ALA A 1 86 ? -3.974 -8.448 12.041 1.00 91.25 86 ALA A C 1
ATOM 662 O O . ALA A 1 86 ? -5.167 -8.338 12.298 1.00 91.25 86 ALA A O 1
ATOM 663 N N . LEU A 1 87 ? -3.284 -9.546 12.366 1.00 92.75 87 LEU A N 1
ATOM 664 C CA . LEU A 1 87 ? -3.896 -10.712 13.016 1.00 92.75 87 LEU A CA 1
ATOM 665 C C . LEU A 1 87 ? -4.465 -10.361 14.398 1.00 92.75 87 LEU A C 1
ATOM 667 O O . LEU A 1 87 ? -5.609 -10.696 14.707 1.00 92.75 87 LEU A O 1
ATOM 671 N N . ILE A 1 88 ? -3.701 -9.629 15.216 1.00 91.19 88 ILE A N 1
ATOM 672 C CA . ILE A 1 88 ? -4.174 -9.146 16.523 1.00 91.19 88 ILE A CA 1
ATOM 673 C C . ILE A 1 88 ? -5.378 -8.210 16.343 1.00 91.19 88 ILE A C 1
ATOM 675 O O . ILE A 1 88 ? -6.346 -8.289 17.103 1.00 91.19 88 ILE A O 1
ATOM 679 N N . ALA A 1 89 ? -5.329 -7.331 15.341 1.00 88.38 89 ALA A N 1
ATOM 680 C CA . ALA A 1 89 ? -6.394 -6.392 15.020 1.00 88.38 89 ALA A CA 1
ATOM 681 C C . ALA A 1 89 ? -7.673 -7.096 14.540 1.00 88.38 89 ALA A C 1
ATOM 683 O O . ALA A 1 89 ? -8.751 -6.713 14.984 1.00 88.38 89 ALA A O 1
ATOM 684 N N . MET A 1 90 ? -7.583 -8.161 13.736 1.00 91.69 90 MET A N 1
ATOM 685 C CA . MET A 1 90 ? -8.748 -8.962 13.326 1.00 91.69 90 MET A CA 1
ATOM 686 C C . MET A 1 90 ? -9.477 -9.547 14.537 1.00 91.69 90 MET A C 1
ATOM 688 O O . MET A 1 90 ? -10.698 -9.439 14.634 1.00 91.69 90 MET A O 1
ATOM 692 N N . VAL A 1 91 ? -8.728 -10.097 15.498 1.00 91.56 91 VAL A N 1
ATOM 693 C CA . VAL A 1 91 ? -9.306 -10.684 16.716 1.00 91.56 91 VAL A CA 1
ATOM 694 C C . VAL A 1 91 ? -9.907 -9.610 17.632 1.00 91.56 91 VAL A C 1
ATOM 696 O O . VAL A 1 91 ? -10.971 -9.823 18.207 1.00 91.56 91 VAL A O 1
ATOM 699 N N . LYS A 1 92 ? -9.253 -8.448 17.779 1.00 89.81 92 LYS A N 1
ATOM 700 C CA . LYS A 1 92 ? -9.684 -7.399 18.725 1.00 89.81 92 LYS A CA 1
ATOM 701 C C . LYS A 1 92 ? -10.749 -6.445 18.181 1.00 89.81 92 LYS A C 1
ATOM 703 O O . LYS A 1 92 ? -11.607 -6.005 18.939 1.00 89.81 92 LYS A O 1
ATOM 708 N N . LEU A 1 93 ? -10.658 -6.063 16.910 1.00 87.94 93 LEU A N 1
ATOM 709 C CA . LEU A 1 93 ? -11.513 -5.046 16.284 1.00 87.94 93 LEU A CA 1
ATOM 710 C C . LEU A 1 93 ? -12.706 -5.664 15.543 1.00 87.94 93 LEU A C 1
ATOM 712 O O . LEU A 1 93 ? -13.688 -4.964 15.286 1.00 87.94 93 LEU A O 1
ATOM 716 N N . GLY A 1 94 ? -12.642 -6.964 15.244 1.00 91.25 94 GLY A N 1
ATOM 717 C CA . GLY A 1 94 ? -13.745 -7.742 14.694 1.00 91.25 94 GLY A CA 1
ATOM 718 C C . GLY A 1 94 ? -13.975 -7.534 13.195 1.00 91.25 94 GLY A C 1
ATOM 719 O O . GLY A 1 94 ? -13.051 -7.265 12.418 1.00 91.25 94 GLY A O 1
ATOM 720 N N . SER A 1 95 ? -15.233 -7.695 12.778 1.00 91.94 95 SER A N 1
ATOM 721 C CA . SER A 1 95 ? -15.655 -7.685 11.371 1.00 91.94 95 SER A CA 1
ATOM 722 C C . SER A 1 95 ? -15.431 -6.342 10.673 1.00 91.94 95 SER A C 1
ATOM 724 O O . SER A 1 95 ? -15.052 -6.333 9.509 1.00 91.94 95 SER A O 1
ATOM 726 N N . GLU A 1 96 ? -15.595 -5.218 11.373 1.00 91.00 96 GLU A N 1
ATOM 727 C CA . GLU A 1 96 ? -15.399 -3.867 10.817 1.00 91.00 96 GLU A CA 1
ATOM 728 C C . GLU A 1 96 ? -13.982 -3.665 10.260 1.00 91.00 96 GLU A C 1
ATOM 730 O O . GLU A 1 96 ? -13.789 -3.162 9.148 1.00 91.00 96 GLU A O 1
ATOM 735 N N . PHE A 1 97 ? -12.982 -4.113 11.025 1.00 93.50 97 PHE A N 1
ATOM 736 C CA . PHE A 1 97 ? -11.589 -4.127 10.591 1.00 93.50 97 PHE A CA 1
ATOM 737 C C . PHE A 1 97 ? -11.377 -5.163 9.486 1.00 93.50 97 PHE A C 1
ATOM 739 O O . PHE A 1 97 ? -10.857 -4.830 8.424 1.00 93.50 97 PHE A O 1
ATOM 746 N N . SER A 1 98 ? -11.797 -6.408 9.730 1.00 94.69 98 SER A N 1
ATOM 747 C CA . SER A 1 98 ? -11.472 -7.551 8.868 1.00 94.69 98 SER A CA 1
ATOM 748 C C . SER A 1 98 ? -12.067 -7.408 7.468 1.00 94.69 98 SER A C 1
ATOM 750 O O . SER A 1 98 ? -11.365 -7.621 6.486 1.00 94.69 98 SER A O 1
ATOM 752 N N . ASN A 1 99 ? -13.325 -6.973 7.358 1.00 95.12 99 ASN A N 1
ATOM 753 C CA . ASN A 1 99 ? -13.981 -6.749 6.071 1.00 95.12 99 ASN A CA 1
ATOM 754 C C . ASN A 1 99 ? -13.258 -5.661 5.275 1.00 95.12 99 ASN A C 1
ATOM 756 O O . ASN A 1 99 ? -12.950 -5.852 4.103 1.00 95.12 99 ASN A O 1
ATOM 760 N N . SER A 1 100 ? -12.946 -4.537 5.921 1.00 94.25 100 SER A N 1
ATOM 761 C CA . SER A 1 100 ? -12.274 -3.408 5.272 1.00 94.25 100 SER A CA 1
ATOM 762 C C . SER A 1 100 ? -10.850 -3.761 4.843 1.00 94.25 100 SER A C 1
ATOM 764 O O . SER A 1 100 ? -10.431 -3.395 3.747 1.00 94.25 100 SER A O 1
ATOM 766 N N . PHE A 1 101 ? -10.137 -4.516 5.683 1.00 95.75 101 PHE A N 1
ATOM 767 C CA . PHE A 1 101 ? -8.813 -5.047 5.386 1.00 95.75 101 PHE A CA 1
ATOM 768 C C . PHE A 1 101 ? -8.838 -5.980 4.168 1.00 95.75 101 PHE A C 1
ATOM 770 O O . PHE A 1 101 ? -8.162 -5.721 3.175 1.00 95.75 101 PHE A O 1
ATOM 777 N N . VAL A 1 102 ? -9.661 -7.033 4.219 1.00 95.75 102 VAL A N 1
ATOM 778 C CA . VAL A 1 102 ? -9.734 -8.059 3.169 1.00 95.75 102 VAL A CA 1
ATOM 779 C C . VAL A 1 102 ? -10.203 -7.462 1.848 1.00 95.75 102 VAL A C 1
ATOM 781 O O . VAL A 1 102 ? -9.563 -7.692 0.826 1.00 95.75 102 VAL A O 1
ATOM 784 N N . ILE A 1 103 ? -11.282 -6.673 1.855 1.00 94.94 103 ILE A N 1
ATOM 785 C CA . ILE A 1 103 ? -11.813 -6.049 0.636 1.00 94.94 103 ILE A CA 1
ATOM 786 C C . ILE A 1 103 ? -10.774 -5.099 0.042 1.00 94.94 103 ILE A C 1
ATOM 788 O O . ILE A 1 103 ? -10.500 -5.177 -1.153 1.00 94.94 103 ILE A O 1
ATOM 792 N N . GLY A 1 104 ? -10.167 -4.238 0.864 1.00 94.19 104 GLY A N 1
ATOM 793 C CA . GLY A 1 104 ? -9.143 -3.305 0.406 1.00 94.19 104 GLY A CA 1
ATOM 794 C C . GLY A 1 104 ? -7.966 -4.029 -0.246 1.00 94.19 104 GLY A C 1
ATOM 795 O O . GLY A 1 104 ? -7.632 -3.741 -1.390 1.00 94.19 104 GLY A O 1
ATOM 796 N N . THR A 1 105 ? -7.391 -5.028 0.426 1.00 95.19 105 THR A N 1
ATOM 797 C CA . THR A 1 105 ? -6.277 -5.802 -0.137 1.00 95.19 105 THR A CA 1
ATOM 798 C C . THR A 1 105 ? -6.678 -6.553 -1.405 1.00 95.19 105 THR A C 1
ATOM 800 O O . THR A 1 105 ? -5.937 -6.528 -2.387 1.00 95.19 105 THR A O 1
ATOM 803 N N . PHE A 1 106 ? -7.861 -7.168 -1.440 1.00 96.12 106 PHE A N 1
ATOM 804 C CA . PHE A 1 106 ? -8.307 -7.950 -2.593 1.00 96.12 106 PHE A CA 1
ATOM 805 C C . PHE A 1 106 ? -8.556 -7.088 -3.838 1.00 96.12 106 PHE A C 1
ATOM 807 O O . PHE A 1 106 ? -8.216 -7.497 -4.947 1.00 96.12 106 PHE A O 1
ATOM 814 N N . LEU A 1 107 ? -9.080 -5.869 -3.665 1.00 96.00 107 LEU A N 1
ATOM 815 C CA . LEU A 1 107 ? -9.299 -4.923 -4.765 1.00 96.00 107 LEU A CA 1
ATOM 816 C C . LEU A 1 107 ? -8.001 -4.493 -5.462 1.00 96.00 107 LEU A C 1
ATOM 818 O O . LEU A 1 107 ? -8.046 -4.092 -6.623 1.00 96.00 107 LEU A O 1
ATOM 822 N N . SER A 1 108 ? -6.853 -4.596 -4.789 1.00 96.00 108 SER A N 1
ATOM 823 C CA . SER A 1 108 ? -5.554 -4.258 -5.378 1.00 96.00 108 SER A CA 1
ATOM 824 C C . SER A 1 108 ? -4.959 -5.369 -6.256 1.00 96.00 108 SER A C 1
ATOM 826 O O . SER A 1 108 ? -4.115 -5.083 -7.106 1.00 96.00 108 SER A O 1
ATOM 828 N N . LEU A 1 109 ? -5.418 -6.622 -6.111 1.00 95.75 109 LEU A N 1
ATOM 829 C CA . LEU A 1 109 ? -4.827 -7.784 -6.788 1.00 95.75 109 LEU A CA 1
ATOM 830 C C . LEU A 1 109 ? -4.750 -7.664 -8.316 1.00 95.75 109 LEU A C 1
ATOM 832 O O . LEU A 1 109 ? -3.711 -8.033 -8.862 1.00 95.75 109 LEU A O 1
ATOM 836 N N . PRO A 1 110 ? -5.767 -7.145 -9.036 1.00 97.38 110 PRO A N 1
ATOM 837 C CA . PRO A 1 110 ? -5.661 -6.979 -10.483 1.00 97.38 110 PRO A CA 1
ATOM 838 C C . PRO A 1 110 ? -4.485 -6.086 -10.897 1.00 97.38 110 PRO A C 1
ATOM 840 O O . PRO A 1 110 ? -3.846 -6.356 -11.910 1.00 97.38 110 PRO A O 1
ATOM 843 N N . ILE A 1 111 ? -4.165 -5.060 -10.099 1.00 96.56 111 ILE A N 1
ATOM 844 C CA . ILE A 1 111 ? -3.035 -4.156 -10.353 1.00 96.56 111 ILE A CA 1
ATOM 845 C C . ILE A 1 111 ? -1.715 -4.901 -10.140 1.00 96.56 111 ILE A C 1
ATOM 847 O O . ILE A 1 111 ? -0.818 -4.806 -10.972 1.00 96.56 111 ILE A O 1
ATOM 851 N N . SER A 1 112 ? -1.606 -5.688 -9.065 1.00 96.62 112 SER A N 1
ATOM 852 C CA . SER A 1 112 ? -0.422 -6.516 -8.805 1.00 96.62 112 SER A CA 1
ATOM 853 C C . SER A 1 112 ? -0.204 -7.564 -9.901 1.00 96.62 112 SER A C 1
ATOM 855 O O . SER A 1 112 ? 0.910 -7.722 -10.383 1.00 96.62 112 SER A O 1
ATOM 857 N N . ILE A 1 113 ? -1.262 -8.251 -10.345 1.00 96.69 113 ILE A N 1
ATOM 858 C CA . ILE A 1 113 ? -1.184 -9.232 -11.440 1.00 96.69 113 ILE A CA 1
ATOM 859 C C . ILE A 1 113 ? -0.754 -8.551 -12.744 1.00 96.69 113 ILE A C 1
ATOM 861 O O . ILE A 1 113 ? 0.073 -9.092 -13.479 1.00 96.69 113 ILE A O 1
ATOM 865 N N . TRP A 1 114 ? -1.296 -7.365 -13.033 1.00 96.44 114 TRP A N 1
ATOM 866 C CA . TRP A 1 114 ? -0.886 -6.586 -14.197 1.00 96.44 114 TRP A CA 1
ATOM 867 C C . TRP A 1 114 ? 0.600 -6.233 -14.124 1.00 96.44 114 TRP A C 1
ATOM 869 O O . TRP A 1 114 ? 1.317 -6.456 -15.099 1.00 96.44 114 TRP A O 1
ATOM 879 N N . GLU A 1 115 ? 1.082 -5.773 -12.969 1.00 95.00 115 GLU A N 1
ATOM 880 C CA . GLU A 1 115 ? 2.498 -5.454 -12.807 1.00 95.00 115 GLU A CA 1
ATOM 881 C C . GLU A 1 115 ? 3.401 -6.678 -12.970 1.00 95.00 115 GLU A C 1
ATOM 883 O O . GLU A 1 115 ? 4.407 -6.594 -13.667 1.00 95.00 115 GLU A O 1
ATOM 888 N N . TYR A 1 116 ? 3.015 -7.834 -12.424 1.00 95.38 116 TYR A N 1
ATOM 889 C CA . TYR A 1 116 ? 3.764 -9.077 -12.618 1.00 95.38 116 TYR A CA 1
ATOM 890 C C . TYR A 1 116 ? 3.973 -9.387 -14.105 1.00 95.38 116 TYR A C 1
ATOM 892 O O . TYR A 1 116 ? 5.098 -9.603 -14.542 1.00 95.38 116 TYR A O 1
ATOM 900 N N . PHE A 1 117 ? 2.904 -9.368 -14.910 1.00 94.81 117 PHE A N 1
ATOM 901 C CA . PHE A 1 117 ? 3.021 -9.644 -16.345 1.00 94.81 117 PHE A CA 1
ATOM 902 C C . PHE A 1 117 ? 3.764 -8.551 -17.112 1.00 94.81 117 PHE A C 1
ATOM 904 O O . PHE A 1 117 ? 4.370 -8.842 -18.143 1.00 94.81 117 PHE A O 1
ATOM 911 N N . ASN A 1 118 ? 3.683 -7.306 -16.650 1.00 93.31 118 ASN A N 1
ATOM 912 C CA . ASN A 1 118 ? 4.408 -6.188 -17.232 1.00 93.31 118 ASN A CA 1
ATOM 913 C C . ASN A 1 118 ? 5.923 -6.356 -17.031 1.00 93.31 118 ASN A C 1
ATOM 915 O O . ASN A 1 118 ? 6.675 -6.270 -18.000 1.00 93.31 118 ASN A O 1
ATOM 919 N N . GLN A 1 119 ? 6.346 -6.701 -15.813 1.00 91.38 119 GLN A N 1
ATOM 920 C CA . GLN A 1 119 ? 7.741 -7.001 -15.486 1.00 91.38 119 GLN A CA 1
ATOM 921 C C . GLN A 1 119 ? 8.224 -8.293 -16.160 1.00 91.38 119 GLN A C 1
ATOM 923 O O . GLN A 1 119 ? 9.267 -8.287 -16.798 1.00 91.38 119 GLN A O 1
ATOM 928 N N . ALA A 1 120 ? 7.421 -9.359 -16.169 1.00 90.62 120 ALA A N 1
ATOM 929 C CA . ALA A 1 120 ? 7.809 -10.631 -16.790 1.00 90.62 120 ALA A CA 1
ATOM 930 C C . ALA A 1 120 ? 8.031 -10.545 -18.310 1.00 90.62 120 ALA A C 1
ATOM 932 O O . ALA A 1 120 ? 8.703 -11.395 -18.889 1.00 90.62 120 ALA A O 1
ATOM 933 N N . LYS A 1 121 ? 7.427 -9.557 -18.982 1.00 89.31 121 LYS A N 1
ATOM 934 C CA . LYS A 1 121 ? 7.558 -9.370 -20.436 1.00 89.31 121 LYS A CA 1
ATOM 935 C C . LYS A 1 121 ? 8.564 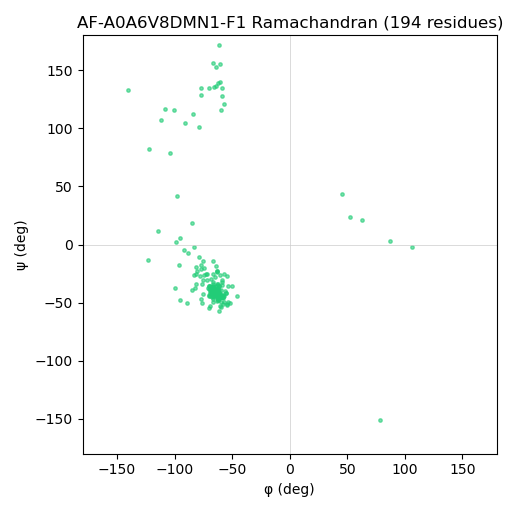-8.296 -20.825 1.00 89.31 121 LYS A C 1
ATOM 937 O O . LYS A 1 121 ? 9.208 -8.437 -21.858 1.00 89.31 121 LYS A O 1
ATOM 942 N N . ASN A 1 122 ? 8.626 -7.218 -20.048 1.00 87.62 122 ASN A N 1
ATOM 943 C CA . ASN A 1 122 ? 9.341 -5.998 -20.420 1.00 87.62 122 ASN A CA 1
ATOM 944 C C . ASN A 1 122 ? 10.414 -5.602 -19.399 1.00 87.62 122 ASN A C 1
ATOM 946 O O . ASN A 1 122 ? 11.225 -4.729 -19.685 1.00 87.62 122 ASN A O 1
ATOM 950 N N . GLY A 1 123 ? 10.397 -6.208 -18.212 1.00 82.25 123 GLY A N 1
ATOM 951 C CA . GLY A 1 123 ? 11.341 -5.928 -17.146 1.00 82.25 123 GLY A CA 1
ATOM 952 C C . GLY A 1 123 ? 12.752 -6.317 -17.562 1.00 82.25 123 GLY A C 1
ATOM 953 O O . GLY A 1 123 ? 12.989 -7.366 -18.161 1.00 82.25 123 GLY A O 1
ATOM 954 N N . CYS A 1 124 ? 13.700 -5.444 -17.250 1.00 81.19 124 CYS A N 1
ATOM 955 C CA . CYS A 1 124 ? 15.104 -5.673 -17.516 1.00 81.19 124 CYS A CA 1
ATOM 956 C C . CYS A 1 124 ? 15.936 -5.157 -16.345 1.00 81.19 124 CYS A C 1
ATOM 958 O O . CYS A 1 124 ? 15.734 -4.046 -15.856 1.00 81.19 124 CYS A O 1
ATOM 960 N N . LEU A 1 125 ? 16.882 -5.982 -15.900 1.00 73.38 125 LEU A N 1
ATOM 961 C CA . LEU A 1 125 ? 17.869 -5.634 -14.886 1.00 73.38 125 LEU A CA 1
ATOM 962 C C . LEU A 1 125 ? 19.240 -5.573 -15.558 1.00 73.38 125 LEU A C 1
ATOM 964 O O . LEU A 1 125 ? 19.818 -6.602 -15.902 1.00 73.38 125 LEU A O 1
ATOM 968 N N . SER A 1 126 ? 19.773 -4.366 -15.735 1.00 67.94 126 SER A N 1
ATOM 969 C CA . SER A 1 126 ? 21.161 -4.173 -16.148 1.00 67.94 126 SER A CA 1
ATOM 970 C C . SER A 1 126 ? 21.961 -3.643 -14.967 1.00 67.94 126 SER A C 1
ATOM 972 O O . SER A 1 126 ? 21.716 -2.548 -14.471 1.00 67.94 126 SER A O 1
ATOM 974 N N . PHE A 1 127 ? 22.937 -4.425 -14.514 1.00 64.38 127 PHE A N 1
ATOM 975 C CA . PHE A 1 127 ? 23.798 -4.086 -13.376 1.00 64.38 127 PHE A CA 1
ATOM 976 C C . PHE A 1 127 ? 24.998 -3.202 -13.765 1.00 64.38 127 PHE A C 1
ATOM 978 O O . PHE A 1 127 ? 25.983 -3.139 -13.034 1.00 64.38 127 PHE A O 1
ATOM 985 N N . GLY A 1 128 ? 24.948 -2.536 -14.926 1.00 58.25 128 GLY A N 1
ATOM 986 C CA . GLY A 1 128 ? 25.979 -1.583 -15.352 1.00 58.25 128 GLY A CA 1
ATOM 987 C C . GLY A 1 128 ? 27.374 -2.192 -15.542 1.00 58.25 128 GLY A C 1
ATOM 988 O O . GLY A 1 128 ? 28.370 -1.471 -15.488 1.00 58.25 128 GLY A O 1
ATOM 989 N N . PHE A 1 129 ? 27.475 -3.511 -15.746 1.00 60.16 129 PHE A N 1
ATOM 990 C CA . PHE A 1 129 ? 28.761 -4.155 -15.995 1.00 60.16 129 PHE A CA 1
ATOM 991 C C . PHE A 1 129 ? 29.341 -3.680 -17.339 1.00 60.16 129 PHE A C 1
ATOM 993 O O . PHE A 1 129 ? 28.619 -3.637 -18.340 1.00 60.16 129 PHE A O 1
ATOM 1000 N N . PRO A 1 130 ? 30.644 -3.345 -17.406 1.00 49.91 130 PRO A N 1
ATOM 1001 C CA . PRO A 1 130 ? 31.267 -2.915 -18.651 1.00 49.91 130 PRO A CA 1
ATOM 1002 C C . PRO A 1 130 ? 31.150 -4.026 -19.707 1.00 49.91 130 PRO A C 1
ATOM 1004 O O . PRO A 1 130 ? 31.702 -5.110 -19.534 1.00 49.91 130 PRO A O 1
ATOM 1007 N N . GLY A 1 131 ? 30.414 -3.751 -20.790 1.00 59.12 131 GLY A N 1
ATOM 1008 C CA . GLY A 1 131 ? 30.150 -4.695 -21.883 1.00 59.12 131 GLY A CA 1
ATOM 1009 C C . GLY A 1 131 ? 28.735 -5.288 -21.930 1.00 59.12 131 GLY A C 1
ATOM 1010 O O . GLY A 1 131 ? 28.451 -6.025 -22.870 1.00 59.12 131 GLY A O 1
ATOM 1011 N N . SER A 1 132 ? 27.838 -4.977 -20.983 1.00 63.88 132 SER A N 1
ATOM 1012 C CA . SER A 1 132 ? 26.424 -5.350 -21.127 1.00 63.88 132 SER A CA 1
ATOM 1013 C C . SER A 1 132 ? 25.713 -4.403 -22.093 1.00 63.88 132 SER A C 1
ATOM 1015 O O . SER A 1 132 ? 25.762 -3.186 -21.897 1.00 63.88 132 SER A O 1
ATOM 1017 N N . GLU A 1 133 ? 25.006 -4.945 -23.086 1.00 65.19 133 GLU A N 1
ATOM 1018 C CA . GLU A 1 133 ? 23.955 -4.189 -23.767 1.00 65.19 133 GLU A CA 1
ATOM 1019 C C . GLU A 1 133 ? 22.953 -3.746 -22.689 1.00 65.19 133 GLU A C 1
ATOM 1021 O O . GLU A 1 133 ? 22.473 -4.561 -21.898 1.00 65.19 133 GLU A O 1
ATOM 1026 N N . GLY A 1 134 ? 22.758 -2.433 -22.549 1.00 70.19 134 GLY A N 1
ATOM 1027 C CA . GLY A 1 134 ? 21.839 -1.876 -21.558 1.00 70.19 134 GLY A CA 1
ATOM 1028 C C . GLY A 1 134 ? 20.403 -2.342 -21.797 1.00 70.19 134 GLY A C 1
ATOM 1029 O O . GLY A 1 134 ? 20.089 -2.947 -22.823 1.00 70.19 134 GLY A O 1
ATOM 1030 N N . CYS A 1 135 ? 19.512 -2.041 -20.855 1.00 78.62 135 CYS A N 1
ATOM 1031 C CA . CYS A 1 135 ? 18.105 -2.378 -21.031 1.00 78.62 135 CYS A CA 1
ATOM 1032 C C . CYS A 1 135 ? 17.505 -1.648 -22.243 1.00 78.62 135 CYS A C 1
ATOM 1034 O O . CYS A 1 135 ? 17.817 -0.471 -22.460 1.00 78.62 135 CYS A O 1
ATOM 1036 N N . PRO A 1 136 ? 16.662 -2.329 -23.045 1.00 83.31 136 PRO A N 1
ATOM 1037 C CA . PRO A 1 136 ? 15.935 -1.668 -24.117 1.00 83.31 136 PRO A CA 1
ATOM 1038 C C . PRO A 1 136 ? 15.037 -0.568 -23.530 1.00 83.31 136 PRO A C 1
ATOM 1040 O O . PRO A 1 136 ? 14.656 -0.649 -22.362 1.00 83.31 136 PRO A O 1
ATOM 1043 N N . PRO A 1 137 ? 14.691 0.464 -24.317 1.00 83.06 137 PRO A N 1
ATOM 1044 C CA . PRO A 1 137 ? 13.783 1.500 -23.849 1.00 83.06 137 PRO A CA 1
ATOM 1045 C C . PRO A 1 137 ? 12.420 0.901 -23.488 1.00 83.06 137 PRO A C 1
ATOM 1047 O O . PRO A 1 137 ? 11.897 0.048 -24.212 1.00 83.06 137 PRO A O 1
ATOM 1050 N N . ASP A 1 138 ? 11.839 1.391 -22.394 1.00 84.31 138 ASP A N 1
ATOM 1051 C CA . ASP A 1 138 ? 10.550 0.923 -21.896 1.00 84.31 138 ASP A CA 1
ATOM 1052 C C . ASP A 1 138 ? 9.440 1.099 -22.952 1.00 84.31 138 ASP A C 1
ATOM 1054 O O . ASP A 1 138 ? 9.329 2.162 -23.580 1.00 84.31 138 ASP A O 1
ATOM 1058 N N . PRO A 1 139 ? 8.577 0.086 -23.164 1.00 88.38 139 PRO A N 1
ATOM 1059 C CA . PRO A 1 139 ? 7.471 0.207 -24.100 1.00 88.38 139 PRO A CA 1
ATOM 1060 C C . PRO A 1 139 ? 6.434 1.236 -23.614 1.00 88.38 139 PRO A C 1
ATOM 1062 O O . PRO A 1 139 ? 6.287 1.484 -22.411 1.00 88.38 139 PRO A O 1
ATOM 1065 N N . PRO A 1 140 ? 5.639 1.821 -24.529 1.00 87.38 140 PRO A N 1
ATOM 1066 C CA . PRO A 1 140 ? 4.602 2.771 -24.149 1.00 87.38 140 PRO A CA 1
ATOM 1067 C C . PRO A 1 140 ? 3.600 2.120 -23.187 1.00 87.38 140 PRO A C 1
ATOM 1069 O O . PRO A 1 140 ? 3.043 1.060 -23.464 1.00 87.38 140 PRO A O 1
ATOM 1072 N N . GLY A 1 141 ? 3.354 2.779 -22.053 1.00 86.50 141 GLY A N 1
ATOM 1073 C CA . GLY A 1 141 ? 2.439 2.289 -21.019 1.00 86.50 141 GLY A CA 1
ATOM 1074 C C . GLY A 1 141 ? 3.069 1.352 -19.985 1.00 86.50 141 GLY A C 1
ATOM 1075 O O . GLY A 1 141 ? 2.359 0.911 -19.084 1.00 86.50 141 GLY A O 1
ATOM 1076 N N . TYR A 1 142 ? 4.379 1.100 -20.047 1.00 87.56 142 TYR A N 1
ATOM 1077 C CA . TYR A 1 142 ? 5.095 0.288 -19.059 1.00 87.56 142 TYR A CA 1
ATOM 1078 C C . TYR A 1 142 ? 4.897 0.770 -17.611 1.00 87.56 142 TYR A C 1
ATOM 1080 O O . TYR A 1 142 ? 4.733 -0.040 -16.706 1.00 87.56 142 TYR A O 1
ATOM 1088 N N . HIS A 1 143 ? 4.806 2.082 -17.375 1.00 88.75 143 HIS A N 1
ATOM 1089 C CA . HIS A 1 143 ? 4.604 2.632 -16.027 1.00 88.75 143 HIS A CA 1
ATOM 1090 C C . HIS A 1 143 ? 3.135 2.654 -15.557 1.00 88.75 143 HIS A C 1
ATOM 1092 O O . HIS A 1 143 ? 2.861 3.079 -14.433 1.00 88.75 143 HIS A O 1
ATOM 1098 N N . LEU A 1 144 ? 2.167 2.224 -16.381 1.00 92.12 144 LEU A N 1
ATOM 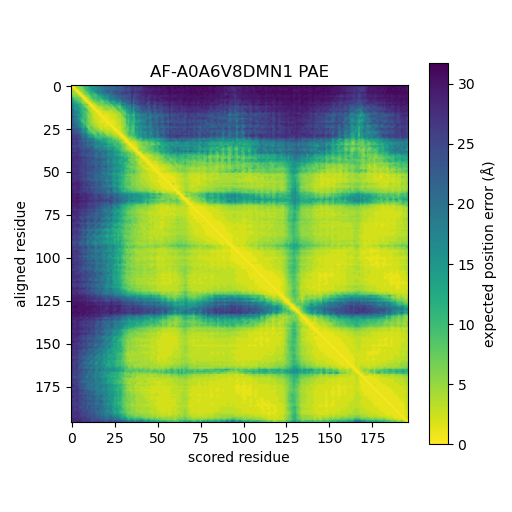1099 C CA . LEU A 1 144 ? 0.738 2.301 -16.038 1.00 92.12 144 LEU A CA 1
ATOM 1100 C C . LEU A 1 144 ? 0.360 1.552 -14.749 1.00 92.12 144 LEU A C 1
ATOM 1102 O O . LEU A 1 144 ? -0.365 2.144 -13.944 1.00 92.12 144 LEU A O 1
ATOM 1106 N N . PRO A 1 145 ? 0.836 0.318 -14.482 1.00 92.62 145 PRO A N 1
ATOM 1107 C CA . PRO A 1 145 ? 0.509 -0.372 -13.232 1.00 92.62 145 PRO A CA 1
ATOM 1108 C C . PRO A 1 145 ? 1.041 0.378 -12.003 1.00 92.62 145 PRO A C 1
ATOM 1110 O O . PRO A 1 145 ? 0.377 0.421 -10.966 1.00 92.62 145 PRO A O 1
ATOM 1113 N N . ARG A 1 146 ? 2.200 1.038 -12.141 1.00 90.88 146 ARG A N 1
ATOM 1114 C CA . ARG A 1 146 ? 2.825 1.854 -11.091 1.00 90.88 146 ARG A CA 1
ATOM 1115 C C . ARG A 1 146 ? 2.000 3.101 -10.771 1.00 90.88 146 ARG A C 1
ATOM 1117 O O . ARG A 1 146 ? 1.756 3.411 -9.606 1.00 90.88 146 ARG A O 1
ATOM 1124 N N . VAL A 1 147 ? 1.484 3.780 -11.793 1.00 93.00 147 VAL A N 1
ATOM 1125 C CA . VAL A 1 147 ? 0.549 4.902 -11.602 1.00 93.00 147 VAL A CA 1
ATOM 1126 C C . VAL A 1 147 ? -0.769 4.413 -10.992 1.00 93.00 147 VAL A C 1
ATOM 1128 O O . VAL A 1 147 ? -1.290 5.034 -10.067 1.00 93.00 147 VAL A O 1
ATOM 1131 N N . ALA A 1 148 ? -1.289 3.272 -11.450 1.00 95.25 148 ALA A N 1
ATOM 1132 C CA . ALA A 1 148 ? -2.535 2.706 -10.942 1.00 95.25 148 ALA A CA 1
ATOM 1133 C C . ALA A 1 148 ? -2.450 2.354 -9.448 1.00 95.25 148 ALA A C 1
ATOM 1135 O O . ALA A 1 148 ? -3.369 2.689 -8.695 1.00 95.25 148 ALA A O 1
ATOM 1136 N N . ILE A 1 149 ? -1.350 1.733 -8.995 1.00 94.81 149 ILE A N 1
ATOM 1137 C CA . ILE A 1 149 ? -1.181 1.425 -7.570 1.00 94.81 149 ILE A CA 1
ATOM 1138 C C . ILE A 1 149 ? -1.032 2.702 -6.738 1.00 94.81 149 ILE A C 1
ATOM 1140 O O . ILE A 1 149 ? -1.591 2.768 -5.649 1.00 94.81 149 ILE A O 1
ATOM 1144 N N . LEU A 1 150 ? -0.366 3.745 -7.247 1.00 94.00 150 LEU A N 1
ATOM 1145 C CA . LEU A 1 150 ? -0.277 5.039 -6.564 1.00 94.00 150 LEU A CA 1
ATOM 1146 C C . LEU A 1 150 ? -1.652 5.685 -6.388 1.00 94.00 150 LEU A C 1
ATOM 1148 O O . LEU A 1 150 ? -2.007 6.075 -5.275 1.00 94.00 150 LEU A O 1
ATOM 1152 N N . CYS A 1 151 ? -2.460 5.731 -7.450 1.00 95.06 151 CYS A N 1
ATOM 1153 C CA . CYS A 1 151 ? -3.834 6.219 -7.367 1.00 95.06 151 CYS A CA 1
ATOM 1154 C C . CYS A 1 151 ? -4.657 5.401 -6.364 1.00 95.06 151 CYS A C 1
ATOM 1156 O O . CYS A 1 151 ? -5.359 5.976 -5.532 1.00 95.06 151 CYS A O 1
ATOM 1158 N N . PHE A 1 152 ? -4.537 4.072 -6.393 1.00 95.81 152 PHE A N 1
ATOM 1159 C CA . PHE A 1 152 ? -5.197 3.191 -5.433 1.00 95.81 152 PHE A CA 1
ATOM 1160 C C . PHE A 1 152 ? -4.778 3.500 -3.984 1.00 95.81 152 PHE A C 1
ATOM 1162 O O . PHE A 1 152 ? -5.640 3.632 -3.114 1.00 95.81 152 PHE A O 1
ATOM 1169 N N . GLN A 1 153 ? -3.479 3.688 -3.726 1.00 94.69 153 GLN A N 1
ATOM 1170 C CA . GLN A 1 153 ? -2.957 4.053 -2.404 1.00 94.69 153 GLN A CA 1
ATOM 1171 C C . GLN A 1 153 ? -3.483 5.412 -1.930 1.00 94.69 153 GLN A C 1
ATOM 1173 O O . GLN A 1 153 ? -3.894 5.562 -0.781 1.00 94.69 153 GLN A O 1
ATOM 1178 N N . THR A 1 154 ? -3.538 6.412 -2.810 1.00 94.25 154 THR A N 1
ATOM 1179 C CA . THR A 1 154 ? -4.127 7.711 -2.461 1.00 94.25 154 THR A CA 1
ATOM 1180 C C . THR A 1 154 ? -5.615 7.576 -2.126 1.00 94.25 154 THR A C 1
ATOM 1182 O O . THR A 1 154 ? -6.070 8.120 -1.119 1.00 94.25 154 THR A O 1
ATOM 1185 N N . LEU A 1 155 ? -6.373 6.812 -2.919 1.00 95.50 155 LEU A N 1
ATOM 1186 C CA . LEU A 1 155 ? -7.807 6.613 -2.706 1.00 95.50 155 LEU A CA 1
ATOM 1187 C C . LEU A 1 155 ? -8.109 5.864 -1.405 1.00 95.50 155 LEU A C 1
ATOM 1189 O O . LEU A 1 155 ? -9.027 6.256 -0.687 1.00 95.50 155 LEU A O 1
ATOM 1193 N N . ILE A 1 156 ? -7.347 4.821 -1.065 1.00 95.12 156 ILE A N 1
ATOM 1194 C CA . ILE A 1 156 ? -7.591 4.054 0.163 1.00 95.12 156 ILE A CA 1
ATOM 1195 C C . ILE A 1 156 ? -7.253 4.867 1.421 1.00 95.12 156 ILE A C 1
ATOM 1197 O O . ILE A 1 156 ? -7.984 4.788 2.408 1.00 95.12 156 ILE A O 1
ATOM 1201 N N . LEU A 1 157 ? -6.210 5.707 1.376 1.00 93.56 157 LEU A N 1
ATOM 1202 C CA . LEU A 1 157 ? -5.873 6.632 2.464 1.00 93.56 157 LEU A CA 1
ATOM 1203 C C . LEU A 1 157 ? -6.937 7.725 2.621 1.00 93.56 157 LEU A C 1
ATOM 1205 O O . LEU A 1 157 ? -7.346 8.033 3.741 1.00 93.56 157 LEU A O 1
ATOM 1209 N N . PHE A 1 158 ? -7.442 8.264 1.509 1.00 93.69 158 PHE A N 1
ATOM 1210 C CA . PHE A 1 158 ? -8.562 9.203 1.527 1.00 93.69 158 PHE A CA 1
ATOM 1211 C C . PHE A 1 158 ? -9.808 8.543 2.126 1.00 93.69 158 PHE A C 1
ATOM 1213 O O . PHE A 1 158 ? -10.426 9.088 3.036 1.00 93.69 158 PHE A O 1
ATOM 1220 N N . TYR A 1 159 ? -10.133 7.320 1.707 1.00 93.69 159 TYR A N 1
ATOM 1221 C CA . TYR A 1 159 ? -11.265 6.575 2.250 1.00 93.69 159 TYR A CA 1
ATOM 1222 C C . TYR A 1 159 ? -11.106 6.263 3.746 1.00 93.69 159 TYR A C 1
ATOM 1224 O O . TYR A 1 159 ? -12.080 6.334 4.495 1.00 93.69 159 TYR A O 1
ATOM 1232 N N . ALA A 1 160 ? -9.883 5.987 4.213 1.00 91.00 160 ALA A N 1
ATOM 1233 C CA . ALA A 1 160 ? -9.588 5.832 5.636 1.00 91.00 160 ALA A CA 1
ATOM 1234 C C . ALA A 1 160 ? -9.888 7.120 6.417 1.00 91.00 160 ALA A C 1
ATOM 1236 O O . ALA A 1 160 ? -10.507 7.066 7.480 1.00 91.00 160 ALA A O 1
ATOM 1237 N N . TYR A 1 161 ? -9.522 8.277 5.862 1.00 88.81 161 TYR A N 1
ATOM 1238 C CA . TYR A 1 161 ? -9.847 9.575 6.445 1.00 88.81 161 TYR A CA 1
ATOM 1239 C C . TYR A 1 161 ? -11.367 9.810 6.535 1.00 88.81 161 TYR A C 1
ATOM 1241 O O . TYR A 1 161 ? -11.857 10.162 7.608 1.00 88.81 161 TYR A O 1
ATOM 1249 N N . PHE A 1 162 ? -12.139 9.530 5.476 1.00 88.62 162 PHE A N 1
ATOM 1250 C CA . PHE A 1 162 ? -13.610 9.629 5.535 1.00 88.62 162 PHE A CA 1
ATOM 1251 C C . PHE A 1 162 ? -14.230 8.654 6.532 1.00 88.62 162 PHE A C 1
ATOM 1253 O O . PHE A 1 162 ? -15.146 9.027 7.260 1.00 88.62 162 PHE A O 1
ATOM 1260 N N . ALA A 1 163 ? -13.724 7.422 6.618 1.00 87.06 163 ALA A N 1
ATOM 1261 C CA . ALA A 1 163 ? -14.209 6.453 7.597 1.00 87.06 163 ALA A CA 1
ATOM 1262 C C . ALA A 1 163 ? -14.049 6.958 9.044 1.00 87.06 163 ALA A C 1
ATOM 1264 O O . ALA A 1 163 ? -14.885 6.652 9.896 1.00 87.06 163 ALA A O 1
ATOM 1265 N N . LEU A 1 164 ? -13.005 7.748 9.315 1.00 85.94 164 LEU A N 1
ATOM 1266 C CA . LEU A 1 164 ? -12.799 8.382 10.613 1.00 85.94 164 LEU A CA 1
ATOM 1267 C C . LEU A 1 164 ? -13.717 9.594 10.824 1.00 85.94 164 LEU A C 1
ATOM 1269 O O . LEU A 1 164 ? -14.359 9.683 11.867 1.00 85.94 164 LEU A O 1
ATOM 1273 N N . VAL A 1 165 ? -13.762 10.522 9.864 1.00 83.75 165 VAL A N 1
ATOM 1274 C CA . VAL A 1 165 ? -14.446 11.817 10.027 1.00 83.75 165 VAL A CA 1
ATOM 1275 C C . VAL A 1 165 ? -15.963 11.693 9.904 1.00 83.75 165 VAL A C 1
ATOM 1277 O O . VAL A 1 165 ? -16.687 12.223 10.742 1.00 83.75 165 VAL A O 1
ATOM 1280 N N . ASP A 1 166 ? -16.441 10.991 8.881 1.00 80.12 166 ASP A N 1
ATOM 1281 C CA . ASP A 1 166 ? -17.863 10.928 8.531 1.00 80.12 166 ASP A CA 1
ATOM 1282 C C . ASP A 1 166 ? -18.565 9.783 9.270 1.00 80.12 166 ASP A C 1
ATOM 1284 O O . ASP A 1 166 ? -19.558 9.972 9.966 1.00 80.12 166 ASP A O 1
ATOM 1288 N N . GLN A 1 167 ? -17.987 8.580 9.208 1.00 75.81 167 GLN A N 1
ATOM 1289 C CA . GLN A 1 167 ? -18.609 7.386 9.793 1.00 75.81 167 GLN A CA 1
ATOM 1290 C C . GLN A 1 167 ? -18.254 7.157 11.259 1.00 75.81 167 GLN A C 1
ATOM 1292 O O . GLN A 1 167 ? -18.783 6.228 11.872 1.00 75.81 167 GLN A O 1
ATOM 1297 N N . ARG A 1 168 ? -17.328 7.951 11.815 1.00 79.69 168 ARG A N 1
ATOM 1298 C CA . ARG A 1 168 ? -16.822 7.791 13.188 1.00 79.69 168 ARG A CA 1
ATOM 1299 C C . ARG A 1 168 ? -16.330 6.369 13.491 1.00 79.69 168 ARG A C 1
ATOM 1301 O O . ARG A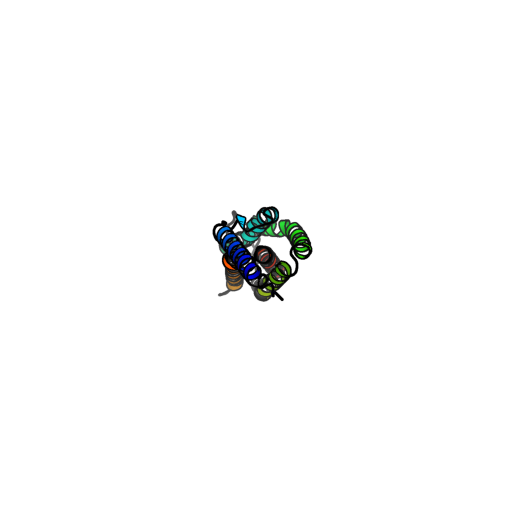 1 168 ? -16.266 5.941 14.643 1.00 79.69 168 ARG A O 1
ATOM 1308 N N . ASN A 1 169 ? -15.958 5.622 12.450 1.00 85.88 169 ASN A N 1
ATOM 1309 C CA . ASN A 1 169 ? -15.624 4.209 12.521 1.00 85.88 169 ASN A CA 1
ATOM 1310 C C . ASN A 1 169 ? -14.106 4.047 12.442 1.00 85.88 169 ASN A C 1
ATOM 1312 O O . ASN A 1 169 ? -13.512 3.696 11.418 1.00 85.88 169 ASN A O 1
ATOM 1316 N N . TRP A 1 170 ? -13.466 4.299 13.580 1.00 86.25 170 TRP A N 1
ATOM 1317 C CA . TRP A 1 170 ? -12.019 4.185 13.727 1.00 86.25 170 TRP A CA 1
ATOM 1318 C C . TRP A 1 170 ? -11.508 2.753 13.461 1.00 86.25 170 TRP A C 1
ATOM 1320 O O . TRP A 1 170 ? -10.370 2.577 13.024 1.00 86.25 170 TRP A O 1
ATOM 1330 N N . ARG A 1 171 ? -12.338 1.715 13.663 1.00 90.62 171 ARG A N 1
ATOM 1331 C CA . ARG A 1 171 ? -11.983 0.306 13.387 1.00 90.62 171 ARG A CA 1
ATOM 1332 C C . ARG A 1 171 ? -11.851 0.045 11.890 1.00 90.62 171 ARG A C 1
ATOM 1334 O O . ARG A 1 171 ? -10.883 -0.577 11.452 1.00 90.62 171 ARG A O 1
ATOM 1341 N N . ARG A 1 172 ? -12.800 0.569 11.112 1.00 90.19 172 ARG A N 1
ATOM 1342 C CA . ARG A 1 172 ? -12.783 0.552 9.647 1.00 90.19 172 ARG A CA 1
ATOM 1343 C C . ARG A 1 172 ? -11.592 1.320 9.090 1.00 90.19 172 ARG A C 1
ATOM 1345 O O . ARG A 1 172 ? -10.896 0.793 8.227 1.00 90.19 172 ARG A O 1
ATOM 1352 N N . MET A 1 173 ? -11.316 2.514 9.622 1.00 92.31 173 MET A N 1
ATOM 1353 C CA . MET A 1 173 ? -10.118 3.283 9.265 1.00 92.31 173 MET A CA 1
ATOM 1354 C C . MET A 1 173 ? -8.853 2.431 9.442 1.00 92.31 173 MET A C 1
ATOM 1356 O O . MET A 1 173 ? -8.065 2.329 8.507 1.00 92.31 173 MET A O 1
ATOM 1360 N N . TYR A 1 174 ? -8.675 1.759 10.587 1.00 91.00 174 TYR A N 1
ATOM 1361 C CA . TYR A 1 174 ? -7.527 0.866 10.774 1.00 91.00 174 TYR A CA 1
ATOM 1362 C C . TYR A 1 174 ? -7.467 -0.247 9.731 1.00 91.00 174 TYR A C 1
ATOM 1364 O O . TYR A 1 174 ? -6.394 -0.496 9.189 1.00 91.00 174 TYR A O 1
ATOM 1372 N N . GLY A 1 175 ? -8.596 -0.886 9.416 1.00 93.00 175 GLY A N 1
ATOM 1373 C CA . GLY A 1 175 ? -8.649 -1.914 8.372 1.00 93.00 175 GLY A CA 1
ATOM 1374 C C . GLY A 1 175 ? -8.123 -1.399 7.032 1.00 93.00 175 GLY A C 1
ATOM 1375 O O . GLY A 1 175 ? -7.330 -2.073 6.381 1.00 93.00 175 GLY A O 1
ATOM 1376 N N . LEU A 1 176 ? -8.484 -0.166 6.671 1.00 95.00 176 LEU A N 1
ATOM 1377 C CA . LEU A 1 176 ? -8.039 0.494 5.442 1.00 95.00 176 LEU A CA 1
ATOM 1378 C C . LEU A 1 176 ? -6.549 0.866 5.466 1.00 95.00 176 LEU A C 1
ATOM 1380 O O . LEU A 1 176 ? -5.875 0.691 4.455 1.00 95.00 176 LEU A O 1
ATOM 1384 N N . LEU A 1 177 ? -6.004 1.309 6.606 1.00 94.69 177 LEU A N 1
ATOM 1385 C CA . LEU A 1 177 ? -4.565 1.592 6.738 1.00 94.69 177 LEU A CA 1
ATOM 1386 C C . LEU A 1 177 ? -3.718 0.319 6.581 1.00 94.69 177 LEU A C 1
ATOM 1388 O O . LEU A 1 177 ? -2.694 0.329 5.897 1.00 94.69 177 LEU A O 1
ATOM 1392 N N . TYR A 1 178 ? -4.157 -0.795 7.176 1.00 94.31 178 TYR A N 1
ATOM 1393 C CA . TYR A 1 178 ? -3.503 -2.090 6.976 1.00 94.31 178 TYR A CA 1
ATOM 1394 C C . TYR A 1 178 ? -3.684 -2.592 5.540 1.00 94.31 178 TYR A C 1
ATOM 1396 O O . TYR A 1 178 ? -2.734 -3.116 4.961 1.00 94.31 178 TYR A O 1
ATOM 1404 N N . ALA A 1 179 ? -4.859 -2.392 4.936 1.00 95.75 179 ALA A N 1
ATOM 1405 C CA . ALA A 1 179 ? -5.087 -2.745 3.540 1.00 95.75 179 ALA A CA 1
ATOM 1406 C C . ALA A 1 179 ? -4.156 -1.973 2.600 1.00 95.75 179 ALA A C 1
ATOM 1408 O O . ALA A 1 179 ? -3.602 -2.585 1.692 1.00 95.75 179 ALA A O 1
ATOM 1409 N N . ALA A 1 180 ? -3.940 -0.675 2.832 1.00 95.62 180 ALA A N 1
ATOM 1410 C CA . ALA A 1 180 ? -3.017 0.160 2.064 1.00 95.62 180 ALA A CA 1
ATOM 1411 C C . ALA A 1 180 ? -1.615 -0.466 2.038 1.00 95.62 180 ALA A C 1
ATOM 1413 O O . ALA A 1 180 ? -1.063 -0.761 0.974 1.00 95.62 180 ALA A O 1
ATOM 1414 N N . TYR A 1 181 ? -1.099 -0.798 3.222 1.00 95.50 181 TYR A N 1
ATOM 1415 C CA . TYR A 1 181 ? 0.196 -1.446 3.374 1.00 95.50 181 TYR A CA 1
ATOM 1416 C C . TYR A 1 181 ? 0.275 -2.807 2.670 1.00 95.50 181 TYR A C 1
ATOM 1418 O O . TYR A 1 181 ? 1.164 -3.028 1.849 1.00 95.50 181 TYR A O 1
ATO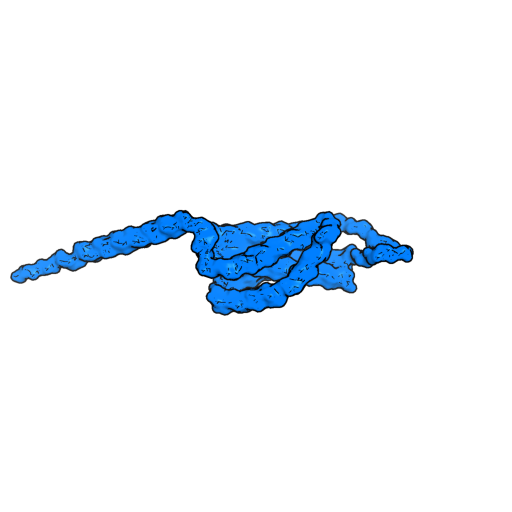M 1426 N N . PHE A 1 182 ? -0.668 -3.712 2.945 1.00 95.56 182 PHE A N 1
ATOM 1427 C CA . PHE A 1 182 ? -0.645 -5.063 2.377 1.00 95.56 182 PHE A CA 1
ATOM 1428 C C . PHE A 1 182 ? -0.851 -5.085 0.862 1.00 95.56 182 PHE A C 1
ATOM 1430 O O . PHE A 1 182 ? -0.204 -5.869 0.175 1.00 95.56 182 PHE A O 1
ATOM 1437 N N . SER A 1 183 ? -1.691 -4.197 0.331 1.00 96.31 183 SER A N 1
ATOM 1438 C CA . SER A 1 183 ? -1.889 -4.042 -1.116 1.00 96.31 183 SER A CA 1
ATOM 1439 C C . SER A 1 183 ? -0.581 -3.688 -1.816 1.00 96.31 183 SER A C 1
ATOM 1441 O O .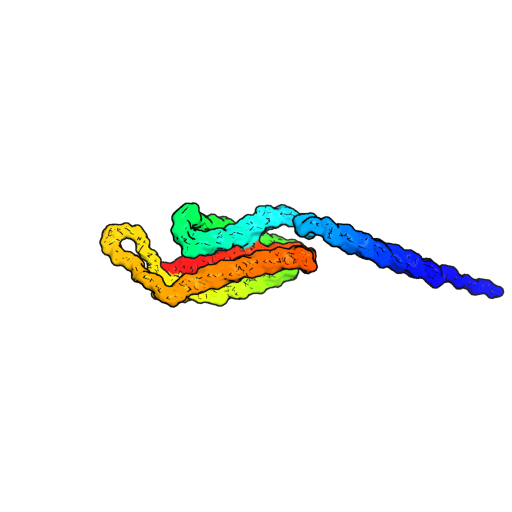 SER A 1 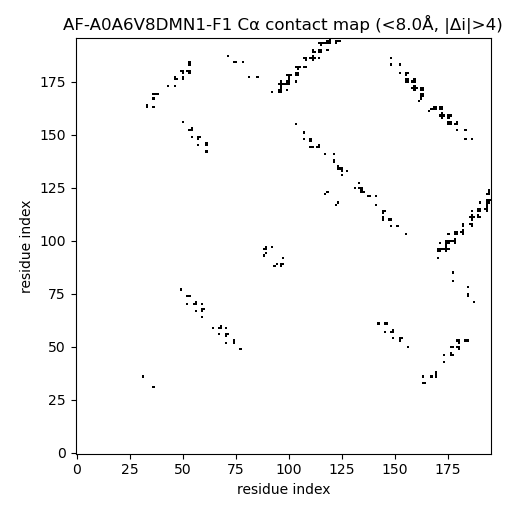183 ? -0.224 -4.279 -2.833 1.00 96.31 183 SER A O 1
ATOM 1443 N N . PHE A 1 184 ? 0.177 -2.747 -1.243 1.00 95.38 184 PHE A N 1
ATOM 1444 C CA . PHE A 1 184 ? 1.469 -2.365 -1.799 1.00 95.38 184 PHE A CA 1
ATOM 1445 C C . PHE A 1 184 ? 2.526 -3.451 -1.613 1.00 95.38 184 PHE A C 1
ATOM 1447 O O . PHE A 1 184 ? 3.322 -3.678 -2.513 1.00 95.38 184 PHE A O 1
ATOM 1454 N N . PHE A 1 185 ? 2.530 -4.151 -0.478 1.00 95.19 185 PHE A N 1
ATOM 1455 C CA . PHE A 1 185 ? 3.432 -5.281 -0.266 1.00 95.19 185 PHE A CA 1
ATOM 1456 C C . PHE A 1 185 ? 3.224 -6.379 -1.320 1.00 95.19 185 PHE A C 1
ATOM 1458 O O . PHE A 1 185 ? 4.190 -6.854 -1.909 1.00 95.19 185 PHE A O 1
ATOM 1465 N N . VAL A 1 186 ? 1.971 -6.737 -1.622 1.00 95.81 186 VAL A N 1
ATOM 1466 C CA . VAL A 1 186 ? 1.652 -7.709 -2.682 1.00 95.81 186 VAL A CA 1
ATOM 1467 C C . VAL A 1 186 ? 2.038 -7.177 -4.065 1.00 95.81 186 VAL A C 1
ATOM 1469 O O . VAL A 1 186 ? 2.603 -7.923 -4.863 1.00 95.81 186 VAL A O 1
ATOM 1472 N N . TYR A 1 187 ? 1.799 -5.891 -4.344 1.00 95.69 187 TYR A N 1
ATOM 1473 C CA . TYR A 1 187 ? 2.304 -5.240 -5.558 1.00 95.69 187 TYR A CA 1
ATOM 1474 C C . TYR A 1 187 ? 3.833 -5.331 -5.666 1.00 95.69 187 TYR A C 1
ATOM 1476 O O . TYR A 1 187 ? 4.345 -5.680 -6.722 1.00 95.69 187 TYR A O 1
ATOM 1484 N N . LEU A 1 188 ? 4.565 -5.076 -4.578 1.00 93.75 188 LEU A N 1
ATOM 1485 C CA . LEU A 1 188 ? 6.024 -5.130 -4.558 1.00 93.75 188 LEU A CA 1
ATOM 1486 C C . LEU A 1 188 ? 6.540 -6.553 -4.794 1.00 93.75 188 LEU A C 1
ATOM 1488 O O . LEU A 1 188 ? 7.514 -6.736 -5.517 1.00 93.75 188 LEU A O 1
ATOM 1492 N N . LEU A 1 189 ? 5.871 -7.563 -4.230 1.00 93.81 189 LEU A N 1
ATOM 1493 C CA . LEU A 1 189 ? 6.183 -8.956 -4.537 1.00 93.81 189 LEU A CA 1
ATOM 1494 C C . LEU A 1 189 ? 6.000 -9.236 -6.026 1.00 93.81 189 LEU A C 1
ATOM 1496 O O . LEU A 1 189 ? 6.924 -9.746 -6.638 1.00 93.81 189 LEU A O 1
ATOM 1500 N N . ALA A 1 190 ? 4.863 -8.852 -6.610 1.00 94.25 190 ALA A N 1
ATOM 1501 C CA . ALA A 1 190 ? 4.602 -9.021 -8.039 1.00 94.25 190 ALA A CA 1
ATOM 1502 C C . ALA A 1 190 ? 5.624 -8.291 -8.928 1.00 94.25 190 ALA A C 1
ATOM 1504 O O . ALA A 1 190 ? 6.052 -8.833 -9.944 1.00 94.25 190 ALA A O 1
ATOM 1505 N N . TYR A 1 191 ? 6.037 -7.088 -8.523 1.00 90.88 191 TYR A N 1
ATOM 1506 C CA . TYR A 1 191 ? 7.083 -6.316 -9.185 1.00 90.88 191 TYR A CA 1
ATOM 1507 C C . TYR A 1 191 ? 8.416 -7.071 -9.202 1.00 90.88 191 TYR A C 1
ATOM 1509 O O . TYR A 1 191 ? 9.000 -7.288 -1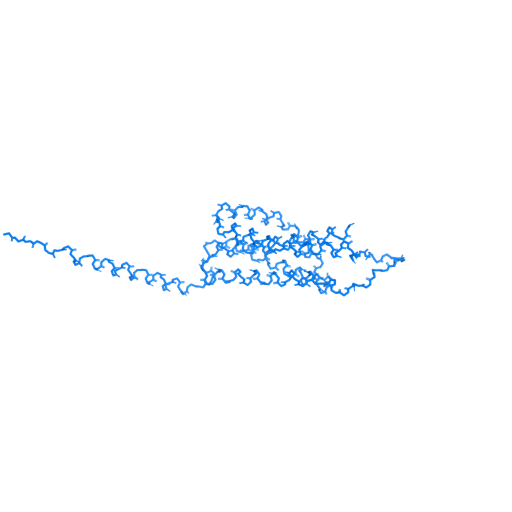0.259 1.00 90.88 191 TYR A O 1
ATOM 1517 N N . VAL A 1 192 ? 8.884 -7.510 -8.029 1.00 89.00 192 VAL A N 1
ATOM 1518 C CA . VAL A 1 192 ? 10.180 -8.186 -7.885 1.00 89.00 192 VAL A CA 1
ATOM 1519 C C . VAL A 1 192 ? 10.164 -9.574 -8.521 1.00 89.00 192 VAL A C 1
ATOM 1521 O O . VAL A 1 192 ? 11.133 -9.947 -9.172 1.00 89.00 192 VAL A O 1
ATOM 1524 N N . THR A 1 193 ? 9.090 -10.348 -8.353 1.00 88.94 193 THR A N 1
ATOM 1525 C CA . THR A 1 193 ? 9.007 -11.699 -8.926 1.00 88.94 193 THR A CA 1
ATOM 1526 C C . THR A 1 193 ? 8.805 -11.693 -10.430 1.00 88.94 193 THR A C 1
ATOM 1528 O O . THR A 1 193 ? 9.168 -12.670 -11.066 1.00 88.94 193 THR A O 1
ATOM 1531 N N . GLY A 1 194 ? 8.225 -10.638 -11.005 1.00 85.50 194 GLY A N 1
ATOM 1532 C CA . GLY A 1 194 ? 8.138 -10.498 -12.456 1.00 85.50 194 GLY A CA 1
ATOM 1533 C C . GLY A 1 194 ? 9.470 -10.113 -13.105 1.00 85.50 194 GLY A C 1
ATOM 1534 O O . GLY A 1 194 ? 9.632 -10.328 -14.294 1.00 85.50 194 GLY A O 1
ATOM 1535 N N . LEU A 1 195 ? 10.427 -9.563 -12.351 1.00 82.56 195 LEU A N 1
ATOM 1536 C CA . LEU A 1 195 ? 11.762 -9.214 -12.859 1.00 82.56 195 LEU A CA 1
ATOM 1537 C C . LEU A 1 195 ? 12.719 -10.418 -12.987 1.00 82.56 195 LEU A C 1
ATOM 1539 O O . LEU A 1 195 ? 13.801 -10.259 -13.554 1.00 82.56 195 LEU A O 1
ATOM 1543 N N . TRP A 1 196 ? 12.353 -11.580 -12.434 1.00 72.75 196 TRP A N 1
ATOM 1544 C CA . TRP A 1 196 ? 13.138 -12.823 -12.418 1.00 72.75 196 TRP A CA 1
ATOM 1545 C C . TRP A 1 196 ? 12.527 -13.885 -13.331 1.00 72.75 196 TRP A C 1
ATOM 1547 O O . TRP A 1 196 ? 13.319 -14.601 -13.985 1.00 72.75 196 TRP A O 1
#